Protein AF-A0A0R3UB25-F1 (afdb_monomer_lite)

Organism: Mesocestoides corti (NCBI:txid53468)

Foldseek 3Di:
DDPVVLLVVVCVVDPPVFWDKDQDPPQRKIKIKGWQWADDPPLAQWAKEKEFPVLDDDDAPDCQDFDWDQDPNTIMTIGTFRTFGTKMKIWIDDPQPQAADFIQIAIDDQQQDPVLRVQLSVVLSVVRRVRRRDDCPVVSSVCCRHPVQCPSNPFDDDRRHGYDYLVVRPVDSVSSNRSVNNGVVVRVVVVLVCQQQDQDAAPPVRDRRDRSVQWDQDPPPRHIHGPVVVVVVVD

InterPro domains:
  IPR006575 RWD domain [PF05773] (2-145)
  IPR006575 RWD domain [PS50908] (5-151)
  IPR013083 Zinc finger, RING/FYVE/PHD-type [G3DSA:3.30.40.10] (165-235)
  IPR016135 Ubiquitin-conjugating enzyme/RWD-like [G3DSA:3.10.110.10] (1-152)
  IPR016135 Ubiquitin-conjugating enzyme/RWD-like [SSF54495] (2-150)
  IPR017907 Zinc finger, RING-type, conserved site [PS00518] (221-230)

Structure (mmCIF, N/CA/C/O backbone):
data_AF-A0A0R3UB25-F1
#
_entry.id   AF-A0A0R3UB25-F1
#
loop_
_atom_site.group_PDB
_atom_site.id
_atom_site.type_symbol
_atom_site.label_atom_id
_atom_site.label_alt_id
_atom_site.label_comp_id
_atom_site.label_asym_id
_atom_site.label_entity_id
_atom_site.label_seq_id
_atom_site.pdbx_PDB_ins_code
_atom_site.Cartn_x
_atom_site.Cartn_y
_atom_site.Cartn_z
_atom_site.occupancy
_atom_site.B_iso_or_equiv
_atom_site.auth_seq_id
_atom_site.auth_comp_id
_atom_site.auth_asym_id
_atom_site.auth_atom_id
_atom_site.pdbx_PDB_model_num
ATOM 1 N N . MET A 1 1 ? -16.998 15.281 21.013 1.00 60.59 1 MET A N 1
ATOM 2 C CA . MET A 1 1 ? -17.163 15.160 19.546 1.00 60.59 1 MET A CA 1
ATOM 3 C C . MET A 1 1 ? -17.545 13.724 19.254 1.00 60.59 1 MET A C 1
ATOM 5 O O . MET A 1 1 ? -17.015 12.835 19.912 1.00 60.59 1 MET A O 1
ATOM 9 N N . SER A 1 2 ? -18.527 13.495 18.384 1.00 84.88 2 SER A N 1
ATOM 10 C CA . SER A 1 2 ? -19.121 12.165 18.201 1.00 84.88 2 SER A CA 1
ATOM 11 C C . SER A 1 2 ? -18.276 11.275 17.282 1.00 84.88 2 SER A C 1
ATOM 13 O O . SER A 1 2 ? -17.536 11.764 16.435 1.00 84.88 2 SER A O 1
ATOM 15 N N . GLN A 1 3 ? -18.403 9.953 17.425 1.00 89.81 3 GLN A N 1
ATOM 16 C CA . GLN A 1 3 ? -17.741 8.977 16.543 1.00 89.81 3 GLN A CA 1
ATOM 17 C C . GLN A 1 3 ? -18.095 9.193 15.065 1.00 89.81 3 GLN A C 1
ATOM 19 O O . GLN A 1 3 ? -17.267 8.993 14.184 1.00 89.81 3 GLN A O 1
ATOM 24 N N . LEU A 1 4 ? -19.338 9.601 14.797 1.00 90.81 4 LEU A N 1
ATOM 25 C CA . LEU A 1 4 ? -19.834 9.822 13.441 1.00 90.81 4 LEU A CA 1
ATOM 26 C C . LEU A 1 4 ? -19.195 11.050 12.792 1.00 90.81 4 LEU A C 1
ATOM 28 O O . LEU A 1 4 ? -18.882 10.989 11.612 1.00 90.81 4 LEU A O 1
ATOM 32 N N . GLU A 1 5 ? -18.932 12.114 13.557 1.00 91.75 5 GLU A N 1
ATOM 33 C CA . GLU A 1 5 ? -18.272 13.325 13.041 1.00 91.75 5 GLU A CA 1
ATOM 34 C C . GLU A 1 5 ? -16.875 13.021 12.474 1.00 91.75 5 GLU A C 1
ATOM 36 O O . GLU A 1 5 ? -16.513 13.524 11.408 1.00 91.75 5 GLU A O 1
ATOM 41 N N . GLU A 1 6 ? -16.097 12.170 13.155 1.00 94.75 6 GLU A N 1
ATOM 42 C CA . GLU A 1 6 ? -14.784 11.732 12.662 1.00 94.75 6 GLU A CA 1
ATOM 43 C C . GLU A 1 6 ? -14.922 10.941 11.361 1.00 94.75 6 GLU A C 1
ATOM 45 O O . GLU A 1 6 ? -14.257 11.232 10.371 1.00 94.75 6 GLU A O 1
ATOM 50 N N . LEU A 1 7 ? -15.818 9.953 11.345 1.00 94.94 7 LEU A N 1
ATOM 51 C CA . LEU A 1 7 ? -15.998 9.060 10.204 1.00 94.94 7 LEU A CA 1
ATOM 52 C C . LEU A 1 7 ? -16.527 9.794 8.972 1.00 94.94 7 LEU A C 1
ATOM 54 O O . LEU A 1 7 ? -16.052 9.547 7.868 1.00 94.94 7 LEU A O 1
ATOM 58 N N . GLU A 1 8 ? -17.468 10.721 9.150 1.00 93.75 8 GLU A N 1
ATOM 59 C CA . GLU A 1 8 ? -17.958 11.587 8.076 1.00 93.75 8 GLU A CA 1
ATOM 60 C C . GLU A 1 8 ? -16.824 12.455 7.518 1.00 93.75 8 GLU A C 1
ATOM 62 O O . GLU A 1 8 ? -16.658 12.535 6.300 1.00 93.75 8 GLU A O 1
ATOM 67 N N . SER A 1 9 ? -15.968 13.009 8.381 1.00 94.12 9 SER A N 1
ATOM 68 C CA . SER A 1 9 ? -14.775 13.746 7.944 1.00 94.12 9 SER A CA 1
ATOM 69 C C . SER A 1 9 ? -13.828 12.857 7.128 1.00 94.12 9 SER A C 1
ATOM 71 O O . SER A 1 9 ? -13.345 13.267 6.071 1.00 94.12 9 SER A O 1
ATOM 73 N N . LEU A 1 10 ? -13.622 11.607 7.551 1.00 94.56 10 LEU A N 1
ATOM 74 C CA . LEU A 1 10 ? -12.803 10.640 6.818 1.00 94.56 10 LEU A CA 1
ATOM 75 C C . LEU A 1 10 ? -13.394 10.265 5.451 1.00 94.56 10 LEU A C 1
ATOM 77 O O . LEU A 1 10 ? -12.630 10.091 4.504 1.00 94.56 10 LEU A O 1
ATOM 81 N N . THR A 1 11 ? -14.723 10.209 5.299 1.00 94.50 11 THR A N 1
ATOM 82 C CA . THR A 1 11 ? -15.354 9.967 3.982 1.00 94.50 11 THR A CA 1
ATOM 83 C C . THR A 1 11 ? -15.174 11.113 2.986 1.00 94.50 11 THR A C 1
ATOM 85 O O . THR A 1 11 ? -15.316 10.902 1.785 1.00 94.50 11 THR A O 1
ATOM 88 N N . VAL A 1 12 ? -14.855 12.323 3.459 1.00 94.12 12 VAL A N 1
ATOM 89 C CA . VAL A 1 12 ? -14.507 13.458 2.589 1.00 94.12 12 VAL A CA 1
ATOM 90 C C . VAL A 1 12 ? -13.048 13.373 2.135 1.00 94.12 12 VAL A C 1
ATOM 92 O O . VAL A 1 12 ? -12.724 13.785 1.022 1.00 94.12 12 VAL A O 1
ATOM 95 N N . ILE A 1 13 ? -12.169 12.839 2.987 1.00 93.38 13 ILE A N 1
ATOM 96 C CA . ILE A 1 13 ? -10.729 12.717 2.720 1.00 93.38 13 ILE A CA 1
ATOM 97 C C . ILE A 1 13 ? -10.440 11.527 1.799 1.00 93.38 13 ILE A C 1
ATOM 99 O O . ILE A 1 13 ? -9.633 11.640 0.875 1.00 93.38 13 ILE A O 1
ATOM 103 N N . TYR A 1 14 ? -11.089 10.389 2.046 1.00 93.94 14 TYR A N 1
ATOM 104 C CA . TYR A 1 14 ? -10.799 9.127 1.376 1.00 93.94 14 TYR A CA 1
ATOM 105 C C . TYR A 1 14 ? -11.872 8.739 0.367 1.00 93.94 14 TYR A C 1
ATOM 107 O O . TYR A 1 14 ? -13.063 8.985 0.552 1.00 93.94 14 TYR A O 1
ATOM 115 N N . LYS A 1 15 ? -11.445 8.074 -0.709 1.00 91.75 15 LYS A N 1
ATOM 116 C CA . LYS A 1 15 ? -12.371 7.539 -1.706 1.00 91.75 15 LYS A CA 1
ATOM 117 C C . LYS A 1 15 ? -13.182 6.381 -1.107 1.00 91.75 15 LYS A C 1
ATOM 119 O O . LYS A 1 15 ? -12.651 5.638 -0.282 1.00 91.75 15 LYS A O 1
ATOM 124 N N . PRO A 1 16 ? -14.412 6.130 -1.594 1.00 90.62 16 PRO A N 1
ATOM 125 C CA . PRO A 1 16 ? -15.219 4.985 -1.155 1.00 90.62 16 PRO A CA 1
ATOM 126 C C . PRO A 1 16 ? -14.571 3.616 -1.404 1.00 90.62 16 PRO A C 1
ATOM 128 O O . PRO A 1 16 ? -15.001 2.619 -0.833 1.00 90.62 16 PRO A O 1
ATOM 131 N N . GLU A 1 17 ? -13.588 3.555 -2.302 1.00 91.69 17 GLU A N 1
ATOM 132 C CA . GLU A 1 17 ? -12.800 2.357 -2.608 1.00 91.69 17 GLU A CA 1
ATOM 133 C C . GLU A 1 17 ? -11.752 2.067 -1.525 1.00 91.69 17 GLU A C 1
ATOM 135 O O . GLU A 1 17 ? -11.412 0.908 -1.303 1.00 91.69 17 GLU A O 1
ATOM 140 N N . ASP A 1 18 ? -11.296 3.113 -0.829 1.00 92.50 18 ASP A N 1
ATOM 141 C CA . ASP A 1 18 ? -10.210 3.052 0.146 1.00 92.50 18 ASP A CA 1
ATOM 142 C C . ASP A 1 18 ? -10.728 3.060 1.584 1.00 92.50 18 ASP A C 1
ATOM 144 O O . ASP A 1 18 ? -10.068 2.510 2.457 1.00 92.50 18 ASP A O 1
ATOM 148 N N . PHE A 1 19 ? -11.901 3.646 1.850 1.00 96.88 19 PHE A N 1
ATOM 149 C CA . PHE A 1 19 ? -12.468 3.763 3.193 1.00 96.88 19 PHE A CA 1
ATOM 150 C C . PHE A 1 19 ? -13.983 3.566 3.202 1.00 96.88 19 PHE A C 1
ATOM 152 O O . PHE A 1 19 ? -14.715 4.252 2.485 1.00 96.88 19 PHE A O 1
ATOM 159 N N . GLN A 1 20 ? -14.468 2.689 4.083 1.00 96.62 20 GLN A N 1
ATOM 160 C CA . GLN A 1 20 ? -15.897 2.554 4.375 1.00 96.62 20 GLN A CA 1
ATOM 161 C C . GLN A 1 20 ? -16.139 2.192 5.837 1.00 96.62 20 GLN A C 1
ATOM 163 O O . GLN A 1 20 ? -15.323 1.541 6.489 1.00 96.62 20 GLN A O 1
ATOM 168 N N . PHE A 1 21 ? -17.319 2.548 6.338 1.00 96.44 21 PHE A N 1
ATOM 169 C CA . PHE A 1 21 ? -17.788 2.127 7.651 1.00 96.44 21 PHE A CA 1
ATOM 170 C C . PHE A 1 21 ? -19.278 1.789 7.625 1.00 96.44 21 PHE A C 1
ATOM 172 O O . PHE A 1 21 ? -20.030 2.222 6.754 1.00 96.44 21 PHE A O 1
ATOM 179 N N . VAL A 1 22 ? -19.698 0.998 8.604 1.00 94.94 22 VAL A N 1
ATOM 180 C CA . VAL A 1 22 ? -21.078 0.586 8.832 1.00 94.94 22 VAL A CA 1
ATOM 181 C C . VAL A 1 22 ? -21.367 0.685 10.323 1.00 94.94 22 VAL A C 1
ATOM 183 O O . VAL A 1 22 ? -20.580 0.236 11.160 1.00 94.94 22 VAL A O 1
ATOM 186 N N . ARG A 1 23 ? -22.529 1.250 10.650 1.00 92.56 23 ARG A N 1
ATOM 187 C CA . ARG A 1 23 ? -23.088 1.240 11.999 1.00 92.56 23 ARG A CA 1
ATOM 188 C C . ARG A 1 23 ? -24.138 0.144 12.102 1.00 92.56 23 ARG A C 1
ATOM 190 O O . ARG A 1 23 ? -25.117 0.156 11.359 1.00 92.56 23 ARG A O 1
ATOM 197 N N . ASP A 1 24 ? -23.953 -0.776 13.036 1.00 89.31 24 ASP A N 1
ATOM 198 C CA . ASP A 1 24 ? -24.960 -1.781 13.357 1.00 89.31 24 ASP A CA 1
ATOM 199 C C . ASP A 1 24 ? -26.139 -1.108 14.073 1.00 89.31 24 ASP A C 1
ATOM 201 O O . ASP A 1 24 ? -25.990 -0.484 15.125 1.00 89.31 24 ASP A O 1
ATOM 205 N N . THR A 1 25 ? -27.332 -1.231 13.496 1.00 82.06 25 THR A N 1
ATOM 206 C CA . THR A 1 25 ? -28.568 -0.643 14.027 1.00 82.06 25 THR A CA 1
ATOM 207 C C . THR A 1 25 ? -29.022 -1.275 15.343 1.00 82.06 25 THR A C 1
ATOM 209 O O . THR A 1 25 ? -29.794 -0.663 16.075 1.00 82.06 25 THR A O 1
ATOM 212 N N . THR A 1 26 ? -28.561 -2.489 15.646 1.00 82.88 26 THR A N 1
ATOM 213 C CA . THR A 1 26 ? -28.959 -3.268 16.827 1.00 82.88 26 THR A CA 1
ATOM 214 C C . THR A 1 26 ? -28.027 -3.005 18.001 1.00 82.88 26 THR A C 1
ATOM 216 O O . THR A 1 26 ? -28.481 -2.762 19.116 1.00 82.88 26 THR A O 1
ATOM 219 N N . THR A 1 27 ? -26.716 -3.043 17.757 1.00 84.12 27 THR A N 1
ATOM 220 C CA . THR A 1 27 ? -25.695 -2.892 18.807 1.00 84.12 27 THR A CA 1
ATOM 221 C C . THR A 1 27 ? -25.182 -1.459 18.940 1.00 84.12 27 THR A C 1
ATOM 223 O O . THR A 1 27 ? -24.464 -1.154 19.887 1.00 84.12 27 THR A O 1
ATOM 226 N N . SER A 1 28 ? -25.537 -0.568 18.003 1.00 82.06 28 SER A N 1
ATOM 227 C CA . SER A 1 28 ? -24.923 0.758 17.828 1.00 82.06 28 SER A CA 1
ATOM 228 C C . SER A 1 28 ? -23.404 0.733 17.625 1.00 82.06 28 SER A C 1
ATOM 230 O O . SER A 1 28 ? -22.792 1.798 17.601 1.00 82.06 28 SER A O 1
ATOM 232 N N . LEU A 1 29 ? -22.807 -0.447 17.438 1.00 90.81 29 LEU A N 1
ATOM 233 C CA . LEU A 1 29 ? -21.381 -0.611 17.209 1.00 90.81 29 LEU A CA 1
ATOM 234 C C . LEU A 1 29 ? -21.024 -0.125 15.806 1.00 90.81 29 LEU A C 1
ATOM 236 O O . LEU A 1 29 ? -21.719 -0.444 14.836 1.00 90.81 29 LEU A O 1
ATOM 240 N N . ILE A 1 30 ? -19.926 0.617 15.691 1.00 95.44 30 ILE A N 1
ATOM 241 C CA . ILE A 1 30 ? -19.413 1.049 14.394 1.00 95.44 30 ILE A CA 1
ATOM 242 C C . ILE A 1 30 ? -18.192 0.216 14.032 1.00 95.44 30 ILE A C 1
ATOM 244 O O . ILE A 1 30 ? -17.261 0.049 14.820 1.00 95.44 30 ILE A O 1
ATOM 248 N N . THR A 1 31 ? -18.198 -0.305 12.813 1.00 96.56 31 THR A N 1
ATOM 249 C CA . THR A 1 31 ? -17.070 -1.033 12.235 1.00 96.56 31 THR A CA 1
ATOM 250 C C . THR A 1 31 ? -16.756 -0.467 10.870 1.00 96.56 31 THR A C 1
ATOM 252 O O . THR A 1 31 ? -17.636 0.059 10.195 1.00 96.56 31 THR A O 1
ATOM 255 N N . GLY A 1 32 ? -15.514 -0.587 10.441 1.00 96.88 32 GLY A N 1
ATOM 256 C CA . GLY A 1 32 ? -15.140 -0.154 9.111 1.00 96.88 32 GLY A CA 1
ATOM 257 C C . GLY A 1 32 ? -13.793 -0.689 8.702 1.00 96.88 32 GLY A C 1
ATOM 258 O O . GLY A 1 32 ? -13.162 -1.486 9.409 1.00 96.88 32 GLY A O 1
ATOM 259 N N . TRP A 1 33 ? -13.382 -0.264 7.522 1.00 97.50 33 TRP A N 1
ATOM 260 C CA . TRP A 1 33 ? -12.120 -0.652 6.945 1.00 97.50 33 TRP A CA 1
ATOM 261 C C . TRP A 1 33 ? -11.485 0.486 6.154 1.00 97.50 33 TRP A C 1
ATOM 263 O O . TRP A 1 33 ? -12.170 1.385 5.669 1.00 97.50 33 TRP A O 1
ATOM 273 N N . TYR A 1 34 ? -10.161 0.423 6.059 1.00 97.56 34 TYR A N 1
ATOM 274 C CA . TYR A 1 34 ? -9.320 1.361 5.333 1.00 97.56 34 TYR A CA 1
ATOM 275 C C . TYR A 1 34 ? -8.189 0.617 4.613 1.00 97.56 34 TYR A C 1
ATOM 277 O O . TYR A 1 34 ? -7.556 -0.250 5.219 1.00 97.56 34 TYR A O 1
ATOM 285 N N . TYR A 1 35 ? -7.901 0.944 3.354 1.00 96.81 35 TYR A N 1
ATOM 286 C CA . TYR A 1 35 ? -6.678 0.509 2.679 1.00 96.81 35 TYR A CA 1
ATOM 287 C C . TYR A 1 35 ? -5.555 1.511 2.951 1.00 96.81 35 TYR A C 1
ATOM 289 O O . TYR A 1 35 ? -5.487 2.571 2.346 1.00 96.81 35 TYR A O 1
ATOM 297 N N . ALA A 1 36 ? -4.649 1.159 3.862 1.00 95.81 36 ALA A N 1
ATOM 298 C CA . ALA A 1 36 ? -3.465 1.961 4.141 1.00 95.81 36 ALA A CA 1
ATOM 299 C C . ALA A 1 36 ? -2.400 1.711 3.076 1.00 95.81 36 ALA A C 1
ATOM 301 O O . ALA A 1 36 ? -1.922 0.580 2.932 1.00 95.81 36 ALA A O 1
ATOM 302 N N . HIS A 1 37 ? -2.008 2.762 2.359 1.00 94.38 37 HIS A N 1
ATOM 303 C CA . HIS A 1 37 ? -1.013 2.705 1.292 1.00 94.38 37 HIS A CA 1
ATOM 304 C C . HIS A 1 37 ? 0.369 3.103 1.831 1.00 94.38 37 HIS A C 1
ATOM 306 O O . HIS A 1 37 ? 0.601 4.283 2.100 1.00 94.38 37 HIS A O 1
ATOM 312 N N . PRO A 1 38 ? 1.317 2.156 1.990 1.00 94.12 38 PRO A N 1
ATOM 313 C CA . PRO A 1 38 ? 2.618 2.461 2.570 1.00 94.12 38 PRO A CA 1
ATOM 314 C C . PRO A 1 38 ? 3.364 3.502 1.742 1.00 94.12 38 PRO A C 1
ATOM 316 O O . PRO A 1 38 ? 3.636 3.295 0.555 1.00 94.12 38 PRO A O 1
ATOM 319 N N . LYS A 1 39 ? 3.741 4.603 2.387 1.00 91.88 39 LYS A N 1
ATOM 320 C CA . LYS A 1 39 ? 4.508 5.675 1.767 1.00 91.88 39 LYS A CA 1
ATOM 321 C C . LYS A 1 39 ? 5.980 5.298 1.781 1.00 91.88 39 LYS A C 1
ATOM 323 O O . LYS A 1 39 ? 6.553 4.908 2.800 1.00 91.88 39 LYS A O 1
ATOM 328 N N . LEU A 1 40 ? 6.613 5.433 0.625 1.00 89.56 40 LEU A N 1
ATOM 329 C CA . LEU A 1 40 ? 8.062 5.382 0.544 1.00 89.56 40 LEU A CA 1
ATOM 330 C C . LEU A 1 40 ? 8.627 6.700 1.101 1.00 89.56 40 LEU A C 1
ATOM 332 O O . LEU A 1 40 ? 8.131 7.770 0.738 1.00 89.56 40 LEU A O 1
ATOM 336 N N . PRO A 1 41 ? 9.644 6.668 1.984 1.00 80.19 41 PRO A N 1
ATOM 337 C CA . PRO A 1 41 ? 10.223 7.895 2.518 1.00 80.19 41 PRO A CA 1
ATOM 338 C C . PRO A 1 41 ? 10.733 8.812 1.398 1.00 80.19 41 PRO A C 1
ATOM 340 O O . PRO A 1 41 ? 11.302 8.338 0.420 1.00 80.19 41 PRO A O 1
ATOM 343 N N . GLN A 1 42 ? 10.623 10.134 1.570 1.00 69.75 42 GLN A N 1
ATOM 344 C CA . GLN A 1 42 ? 10.947 11.133 0.529 1.00 69.75 42 GLN A CA 1
ATOM 345 C C . GLN A 1 42 ? 12.364 11.012 -0.069 1.00 69.75 42 GLN A C 1
ATOM 347 O O . GLN A 1 42 ? 12.602 11.426 -1.197 1.00 69.75 42 GLN A O 1
ATOM 352 N N . ARG A 1 43 ? 13.321 10.451 0.683 1.00 68.56 43 ARG A N 1
ATOM 353 C CA . ARG A 1 43 ? 14.713 10.234 0.238 1.00 68.56 43 ARG A CA 1
ATOM 354 C C . ARG A 1 43 ? 14.960 8.856 -0.383 1.00 68.56 43 ARG A C 1
ATOM 356 O O . ARG A 1 43 ? 16.097 8.543 -0.708 1.00 68.56 43 ARG A O 1
ATOM 363 N N . THR A 1 44 ? 13.941 8.009 -0.460 1.00 73.19 44 THR A N 1
ATOM 364 C CA . THR A 1 44 ? 14.032 6.626 -0.935 1.00 73.19 44 THR A CA 1
ATOM 365 C C . THR A 1 44 ? 12.858 6.354 -1.869 1.00 73.19 44 THR A C 1
ATOM 367 O O . THR A 1 44 ? 11.827 5.874 -1.406 1.00 73.19 44 THR A O 1
ATOM 370 N N . PRO A 1 45 ? 12.971 6.656 -3.173 1.00 77.81 45 PRO A N 1
ATOM 371 C CA . PRO A 1 45 ? 11.844 6.558 -4.100 1.00 77.81 45 PRO A CA 1
ATOM 372 C C . PRO A 1 45 ? 11.464 5.112 -4.439 1.00 77.81 45 PRO A C 1
ATOM 374 O O . PRO A 1 45 ? 10.498 4.888 -5.157 1.00 77.81 45 PRO A O 1
ATOM 377 N N . THR A 1 46 ? 12.230 4.122 -3.966 1.00 85.94 46 THR A N 1
ATOM 378 C CA . THR A 1 46 ? 11.982 2.707 -4.248 1.00 85.94 46 THR A CA 1
ATOM 379 C C . THR A 1 46 ? 12.252 1.815 -3.037 1.00 85.94 46 THR A C 1
ATOM 381 O O . THR A 1 46 ? 13.181 2.038 -2.252 1.00 85.94 46 THR A O 1
ATOM 384 N N . LEU A 1 47 ? 11.454 0.756 -2.919 1.00 93.25 47 LEU A N 1
ATOM 385 C CA . LEU A 1 47 ? 11.675 -0.385 -2.036 1.00 93.25 47 LEU A CA 1
ATOM 386 C C . LEU A 1 47 ? 12.368 -1.506 -2.824 1.00 93.25 47 LEU A C 1
ATOM 388 O O . LEU A 1 47 ? 11.856 -1.977 -3.836 1.00 93.25 47 LEU A O 1
ATOM 392 N N . GLN A 1 48 ? 13.525 -1.967 -2.359 1.00 94.06 48 GLN A N 1
ATOM 393 C CA . GLN A 1 48 ? 14.226 -3.115 -2.930 1.00 94.06 48 GLN A CA 1
ATOM 394 C C . GLN A 1 48 ? 13.664 -4.412 -2.344 1.00 94.06 48 GLN A C 1
ATOM 396 O O . GLN A 1 48 ? 14.060 -4.841 -1.261 1.00 94.06 48 GLN A O 1
ATOM 401 N N . ALA A 1 49 ? 12.763 -5.068 -3.072 1.00 94.00 49 ALA A N 1
ATOM 402 C CA . ALA A 1 49 ? 12.326 -6.422 -2.753 1.00 94.00 49 ALA A CA 1
ATOM 403 C C . ALA A 1 49 ? 13.330 -7.424 -3.340 1.00 94.00 49 ALA A C 1
ATOM 405 O O . ALA A 1 49 ? 13.466 -7.536 -4.564 1.00 94.00 49 ALA A O 1
ATOM 406 N N . ARG A 1 50 ? 14.052 -8.158 -2.486 1.00 93.38 50 ARG A N 1
ATOM 407 C CA . ARG A 1 50 ? 15.073 -9.120 -2.929 1.00 93.38 50 ARG A CA 1
ATOM 408 C C . ARG A 1 50 ? 14.768 -10.546 -2.500 1.00 93.38 50 ARG A C 1
ATOM 410 O O . ARG A 1 50 ? 14.249 -10.797 -1.417 1.00 93.38 50 ARG A O 1
ATOM 417 N N . ILE A 1 51 ? 15.135 -11.489 -3.361 1.00 92.75 51 ILE A N 1
ATOM 418 C CA . ILE A 1 51 ? 15.063 -12.925 -3.089 1.00 92.75 51 ILE A CA 1
ATOM 419 C C . ILE A 1 51 ? 16.309 -13.617 -3.634 1.00 92.75 51 ILE A C 1
ATOM 421 O O . ILE A 1 51 ? 16.782 -13.319 -4.734 1.00 92.75 51 ILE A O 1
ATOM 425 N N . ARG A 1 52 ? 16.844 -14.585 -2.894 1.00 92.00 52 ARG A N 1
ATOM 426 C CA . ARG A 1 52 ? 17.931 -15.435 -3.381 1.00 92.00 52 ARG A CA 1
ATOM 427 C C . ARG A 1 52 ? 17.444 -16.255 -4.576 1.00 92.00 52 ARG A C 1
ATOM 429 O O . ARG A 1 52 ? 16.400 -16.901 -4.499 1.00 92.00 52 ARG A O 1
ATOM 436 N N . VAL A 1 53 ? 18.236 -16.323 -5.648 1.00 87.62 53 VAL A N 1
ATOM 437 C CA . VAL A 1 53 ? 17.889 -17.062 -6.880 1.00 87.62 53 VAL A CA 1
ATOM 438 C C . VAL A 1 53 ? 17.534 -18.521 -6.588 1.00 87.62 53 VAL A C 1
ATOM 440 O O . VAL A 1 53 ? 16.561 -19.032 -7.125 1.00 87.62 53 VAL A O 1
ATOM 443 N N . THR A 1 54 ? 18.262 -19.176 -5.682 1.00 84.38 54 THR A N 1
ATOM 444 C CA . THR A 1 54 ? 17.997 -20.571 -5.288 1.00 84.38 54 THR A CA 1
ATOM 445 C C . THR A 1 54 ? 16.717 -20.750 -4.470 1.00 84.38 54 THR A C 1
ATOM 447 O O . THR A 1 54 ? 16.240 -21.870 -4.290 1.00 84.38 54 THR A O 1
ATOM 450 N N . SER A 1 55 ? 16.158 -19.670 -3.927 1.00 79.75 55 SER A N 1
ATOM 451 C CA . SER A 1 55 ? 14.944 -19.712 -3.111 1.00 79.75 55 SER A CA 1
ATOM 452 C C . SER A 1 55 ? 13.670 -19.544 -3.918 1.00 79.75 55 SER A C 1
ATOM 454 O O . SER A 1 55 ? 12.645 -20.021 -3.443 1.00 79.75 55 SER A O 1
ATOM 456 N N . GLN A 1 56 ? 13.759 -18.947 -5.107 1.00 74.19 56 GLN A N 1
ATOM 457 C CA . GLN A 1 56 ? 12.626 -18.774 -6.001 1.00 74.19 56 GLN A CA 1
ATOM 458 C C . GLN A 1 56 ? 12.372 -20.048 -6.809 1.00 74.19 56 GLN A C 1
ATOM 460 O O . GLN A 1 56 ? 13.289 -20.590 -7.425 1.00 74.19 56 GLN A O 1
ATOM 465 N N . ILE A 1 57 ? 11.131 -20.521 -6.808 1.00 66.88 57 ILE A N 1
ATOM 466 C CA . ILE A 1 57 ? 10.722 -21.769 -7.462 1.00 66.88 57 ILE A CA 1
ATOM 467 C C . ILE A 1 57 ? 9.870 -21.466 -8.703 1.00 66.88 57 ILE A C 1
ATOM 469 O O . ILE A 1 57 ? 9.901 -22.226 -9.669 1.00 66.88 57 ILE A O 1
ATOM 473 N N . THR A 1 58 ? 9.175 -20.325 -8.730 1.00 69.19 58 THR A N 1
ATOM 474 C CA . THR A 1 58 ? 8.327 -19.904 -9.855 1.00 69.19 58 THR A CA 1
ATOM 475 C C . THR A 1 58 ? 8.835 -18.647 -10.556 1.00 69.19 58 THR A C 1
ATOM 477 O O . THR A 1 58 ? 9.290 -17.695 -9.919 1.00 69.19 58 THR A O 1
ATOM 480 N N . LYS A 1 59 ? 8.699 -18.599 -11.886 1.00 70.38 59 LYS A N 1
ATOM 481 C CA . LYS A 1 59 ? 8.879 -17.361 -12.657 1.00 70.38 59 LYS A CA 1
ATOM 482 C C . LYS A 1 59 ? 7.690 -16.434 -12.384 1.00 70.38 59 LYS A C 1
ATOM 484 O O . LYS A 1 59 ? 6.549 -16.864 -12.511 1.00 70.38 59 LYS A O 1
ATOM 489 N N . LEU A 1 60 ? 7.965 -15.190 -12.000 1.00 69.75 60 LEU A N 1
ATOM 490 C CA . LEU A 1 60 ? 6.919 -14.198 -11.754 1.00 69.75 60 LEU A CA 1
ATOM 491 C C . LEU A 1 60 ? 6.408 -13.631 -13.076 1.00 69.75 60 LEU A C 1
ATOM 493 O O . LEU A 1 60 ? 7.188 -13.381 -13.996 1.00 69.75 60 LEU A O 1
ATOM 497 N N . PHE A 1 61 ? 5.100 -13.422 -13.125 1.00 60.19 61 PHE A N 1
ATOM 498 C CA . PHE A 1 61 ? 4.423 -12.559 -14.082 1.00 60.19 61 PHE A CA 1
ATOM 499 C C . PHE A 1 61 ? 3.760 -11.444 -13.267 1.00 60.19 61 PHE A C 1
ATOM 501 O O . PHE A 1 61 ? 3.210 -11.755 -12.209 1.00 60.19 61 PHE A O 1
ATOM 508 N N . PRO A 1 62 ? 3.774 -10.178 -13.711 1.00 56.41 62 PRO A N 1
ATOM 509 C CA . PRO A 1 62 ? 4.241 -9.650 -15.000 1.00 56.41 62 PRO A CA 1
ATOM 510 C C . PRO A 1 62 ? 5.773 -9.496 -15.106 1.00 56.41 62 PRO A C 1
ATOM 512 O O . PRO A 1 62 ? 6.497 -9.692 -14.136 1.00 56.41 62 PRO A O 1
ATOM 515 N N . TYR A 1 63 ? 6.262 -9.189 -16.315 1.00 59.00 63 TYR A N 1
ATOM 516 C CA . TYR A 1 63 ? 7.680 -9.104 -16.708 1.00 59.00 63 TYR A CA 1
ATOM 517 C C . TYR A 1 63 ? 8.469 -7.944 -16.062 1.00 59.00 63 TYR A C 1
ATOM 519 O O . TYR A 1 63 ? 9.280 -7.308 -16.730 1.00 59.00 63 TYR A O 1
ATOM 527 N N . THR A 1 64 ? 8.274 -7.639 -14.779 1.00 67.56 64 THR A N 1
ATOM 528 C CA . THR A 1 64 ? 9.194 -6.734 -14.082 1.00 67.56 64 THR A CA 1
ATOM 529 C C . THR A 1 64 ? 10.546 -7.437 -14.010 1.00 67.56 64 THR A C 1
ATOM 531 O O . THR A 1 64 ? 10.695 -8.457 -13.333 1.00 67.56 64 THR A O 1
ATOM 534 N N . HIS A 1 65 ? 11.518 -6.957 -14.782 1.00 77.25 65 HIS A N 1
ATOM 535 C CA . HIS A 1 65 ? 12.814 -7.612 -14.899 1.00 77.25 65 HIS A CA 1
ATOM 536 C C . HIS A 1 65 ? 13.645 -7.352 -13.636 1.00 77.25 65 HIS A C 1
ATOM 538 O O . HIS A 1 65 ? 13.985 -6.201 -13.362 1.00 77.25 65 HIS A O 1
ATOM 544 N N . PRO A 1 66 ? 13.999 -8.390 -12.855 1.00 87.50 66 PRO A N 1
ATOM 545 C CA . PRO A 1 66 ? 14.857 -8.189 -11.702 1.00 87.50 66 PRO A CA 1
ATOM 546 C C . PRO A 1 66 ? 16.284 -7.882 -12.142 1.00 87.50 66 PRO A C 1
ATOM 548 O O . PRO A 1 66 ? 16.801 -8.484 -13.087 1.00 87.50 66 PRO A O 1
ATOM 551 N N . GLN A 1 67 ? 16.970 -7.046 -11.371 1.00 89.25 67 GLN A N 1
ATOM 552 C CA . GLN A 1 67 ? 18.424 -6.973 -11.430 1.00 89.25 67 GLN A CA 1
ATOM 553 C C . GLN A 1 67 ? 19.024 -8.164 -10.682 1.00 89.25 67 GLN A C 1
ATOM 555 O O . GLN A 1 67 ? 18.581 -8.520 -9.588 1.00 89.25 67 GLN A O 1
ATOM 560 N N . LEU A 1 68 ? 20.049 -8.782 -11.262 1.00 90.62 68 LEU A N 1
ATOM 561 C CA . LEU A 1 68 ? 20.821 -9.814 -10.582 1.00 90.62 68 LEU A CA 1
ATOM 562 C C . LEU A 1 68 ? 21.971 -9.156 -9.822 1.00 90.62 68 LEU A C 1
ATOM 564 O O . LEU A 1 68 ? 22.840 -8.537 -10.431 1.00 90.62 68 LEU A O 1
ATOM 568 N N . LYS A 1 69 ? 21.988 -9.304 -8.496 1.00 92.06 69 LYS A N 1
ATOM 569 C CA . LYS A 1 69 ? 23.067 -8.799 -7.636 1.00 92.06 69 LYS A CA 1
ATOM 570 C C . LYS A 1 69 ? 23.706 -9.938 -6.858 1.00 92.06 69 LYS A C 1
ATOM 572 O O . LYS A 1 69 ? 23.019 -10.858 -6.414 1.00 92.06 69 LYS A O 1
ATOM 577 N N . ARG A 1 70 ? 25.026 -9.879 -6.685 1.00 90.94 70 ARG A N 1
ATOM 578 C CA . ARG A 1 70 ? 25.756 -10.808 -5.821 1.00 90.94 70 ARG A CA 1
ATOM 579 C C . ARG A 1 70 ? 25.967 -10.152 -4.462 1.00 90.94 70 ARG A C 1
ATOM 581 O O . ARG A 1 70 ? 26.613 -9.114 -4.398 1.00 90.94 70 ARG A O 1
ATOM 588 N N . LEU A 1 71 ? 25.414 -10.753 -3.417 1.00 88.38 71 LEU A N 1
ATOM 589 C CA . LEU A 1 71 ? 25.478 -10.273 -2.037 1.00 88.38 71 LEU A CA 1
ATOM 590 C C . LEU A 1 71 ? 25.940 -11.439 -1.164 1.00 88.38 71 LEU A C 1
ATOM 592 O O . LEU A 1 71 ? 25.384 -12.535 -1.266 1.00 88.38 71 LEU A O 1
ATOM 596 N N . ASP A 1 72 ? 27.005 -11.231 -0.391 1.00 85.19 72 ASP A N 1
ATOM 597 C CA . ASP A 1 72 ? 27.582 -12.227 0.524 1.00 85.19 72 ASP A CA 1
ATOM 598 C C . ASP A 1 72 ? 27.807 -13.608 -0.120 1.00 85.19 72 ASP A C 1
ATOM 600 O O . ASP A 1 72 ? 27.479 -14.663 0.421 1.00 85.19 72 ASP A O 1
ATOM 604 N N . GLY A 1 73 ? 28.322 -13.604 -1.354 1.00 87.38 73 GLY A N 1
ATOM 605 C CA . GLY A 1 73 ? 28.607 -14.818 -2.126 1.00 87.38 73 GLY A CA 1
ATOM 606 C C . GLY A 1 73 ? 27.383 -15.509 -2.746 1.00 87.38 73 GLY A C 1
ATOM 607 O O . GLY A 1 73 ? 27.553 -16.408 -3.574 1.00 87.38 73 GLY A O 1
ATOM 608 N N . ALA A 1 74 ? 26.163 -15.069 -2.437 1.00 91.31 74 ALA A N 1
ATOM 609 C CA . ALA A 1 74 ? 24.924 -15.579 -3.015 1.00 91.31 74 ALA A CA 1
ATOM 610 C C . ALA A 1 74 ? 24.377 -14.652 -4.113 1.00 91.31 74 ALA A C 1
ATOM 612 O O . ALA A 1 74 ? 24.594 -13.443 -4.118 1.00 91.31 74 ALA A O 1
ATOM 613 N N . LEU A 1 75 ? 23.668 -15.237 -5.080 1.00 93.44 75 LEU A N 1
ATOM 614 C CA . LEU A 1 75 ? 23.023 -14.495 -6.162 1.00 93.44 75 LEU A CA 1
ATOM 615 C C . LEU A 1 75 ? 21.569 -14.186 -5.790 1.00 93.44 75 LEU A C 1
ATOM 617 O O . LEU A 1 75 ? 20.807 -15.095 -5.445 1.00 93.44 75 LEU A O 1
ATOM 621 N N . TYR A 1 76 ? 21.187 -12.919 -5.901 1.00 93.38 76 TYR A N 1
ATOM 622 C CA . TYR A 1 76 ? 19.858 -12.398 -5.603 1.00 93.38 76 TYR A CA 1
ATOM 623 C C . TYR A 1 76 ? 19.213 -11.811 -6.854 1.00 93.38 76 TYR A C 1
ATOM 625 O O . TYR A 1 76 ? 19.884 -11.218 -7.697 1.00 93.38 76 TYR A O 1
ATOM 633 N N . LYS A 1 77 ? 17.892 -11.959 -6.942 1.00 92.44 77 LYS A N 1
ATOM 634 C CA . LYS A 1 77 ? 17.027 -11.152 -7.800 1.00 92.44 77 LYS A CA 1
ATOM 635 C C . LYS A 1 77 ? 16.522 -9.981 -6.977 1.00 92.44 77 LYS A C 1
ATOM 637 O O . LYS A 1 77 ? 15.975 -10.203 -5.898 1.00 92.44 77 LYS A O 1
ATOM 642 N N . VAL A 1 78 ? 16.707 -8.776 -7.492 1.00 92.75 78 VAL A N 1
ATOM 643 C CA . VAL A 1 78 ? 16.307 -7.525 -6.850 1.00 92.75 78 VAL A CA 1
ATOM 644 C C . VAL A 1 78 ? 15.291 -6.827 -7.740 1.00 92.75 78 VAL A C 1
ATOM 646 O O . VAL A 1 78 ? 15.577 -6.541 -8.904 1.00 92.75 78 VAL A O 1
ATOM 649 N N . TYR A 1 79 ? 14.115 -6.574 -7.183 1.00 92.44 79 TYR A N 1
ATOM 650 C CA . TYR A 1 79 ? 13.046 -5.800 -7.797 1.00 92.44 79 TYR A CA 1
ATOM 651 C C . TYR A 1 79 ? 12.983 -4.452 -7.086 1.00 92.44 79 TYR A C 1
ATOM 653 O O . TYR A 1 79 ? 13.003 -4.402 -5.857 1.00 92.44 79 TYR A O 1
ATOM 661 N N . TYR A 1 80 ? 12.919 -3.373 -7.855 1.00 91.81 80 TYR A N 1
ATOM 662 C CA . TYR A 1 80 ? 12.707 -2.031 -7.323 1.00 91.81 80 TYR A CA 1
ATOM 663 C C . TYR A 1 80 ? 11.225 -1.746 -7.425 1.00 91.81 80 TYR A C 1
ATOM 665 O O . TYR A 1 80 ? 10.685 -1.835 -8.521 1.00 91.81 80 TYR A O 1
ATOM 673 N N . ILE A 1 81 ? 10.598 -1.470 -6.292 1.00 92.81 81 ILE A N 1
ATOM 674 C CA . ILE A 1 81 ? 9.157 -1.312 -6.125 1.00 92.81 81 ILE A CA 1
ATOM 675 C C . ILE A 1 81 ? 8.874 0.161 -5.846 1.00 92.81 81 ILE A C 1
ATOM 677 O O . ILE A 1 81 ? 9.459 0.723 -4.922 1.00 92.81 81 ILE A O 1
ATOM 681 N N . GLU A 1 82 ? 7.997 0.770 -6.634 1.00 92.12 82 GLU A N 1
ATOM 682 C CA . GLU A 1 82 ? 7.571 2.170 -6.494 1.00 92.12 82 GLU A CA 1
ATOM 683 C C . GLU A 1 82 ? 6.246 2.255 -5.732 1.00 92.12 82 GLU A C 1
ATOM 685 O O . GLU A 1 82 ? 6.019 3.195 -4.975 1.00 92.12 82 GLU A O 1
ATOM 690 N N . HIS A 1 83 ? 5.404 1.228 -5.868 1.00 93.25 83 HIS A N 1
ATOM 691 C CA . HIS A 1 83 ? 4.109 1.148 -5.206 1.00 93.25 83 HIS A CA 1
ATOM 692 C C . HIS A 1 83 ? 4.007 -0.141 -4.377 1.00 93.25 83 HIS A C 1
ATOM 694 O O . HIS A 1 83 ? 3.675 -1.203 -4.912 1.00 93.25 83 HIS A O 1
ATOM 700 N N . PRO A 1 84 ? 4.308 -0.092 -3.067 1.00 93.88 84 PRO A N 1
ATOM 701 C CA . PRO A 1 84 ? 4.091 -1.223 -2.171 1.00 93.88 84 PRO A CA 1
ATOM 702 C C . PRO A 1 84 ? 2.593 -1.576 -2.061 1.00 93.88 84 PRO A C 1
ATOM 704 O O . PRO A 1 84 ? 1.761 -0.666 -2.059 1.00 93.88 84 PRO A O 1
ATOM 707 N N . PRO A 1 85 ? 2.222 -2.865 -1.921 1.00 94.88 85 PRO A N 1
ATOM 708 C CA . PRO A 1 85 ? 0.821 -3.238 -1.747 1.00 94.88 85 PRO A CA 1
ATOM 709 C C . PRO A 1 85 ? 0.230 -2.694 -0.436 1.00 94.88 85 PRO A C 1
ATOM 711 O O . PRO A 1 85 ? 0.920 -2.729 0.593 1.00 94.88 85 PRO A O 1
ATOM 714 N N . PRO A 1 86 ? -1.047 -2.269 -0.437 1.00 95.75 86 PRO A N 1
ATOM 715 C CA . PRO A 1 86 ? -1.710 -1.721 0.733 1.00 95.75 86 PRO A CA 1
ATOM 716 C C . PRO A 1 86 ? -1.978 -2.777 1.804 1.00 95.75 86 PRO A C 1
ATOM 718 O O . PRO A 1 86 ? -1.968 -3.989 1.555 1.00 95.75 86 PRO A O 1
ATOM 721 N N . LEU A 1 87 ? -2.234 -2.291 3.014 1.00 95.94 87 LEU A N 1
ATOM 722 C CA . LEU A 1 87 ? -2.684 -3.083 4.149 1.00 95.94 87 LEU A CA 1
ATOM 723 C C . LEU A 1 87 ? -4.155 -2.779 4.385 1.00 95.94 87 LEU A C 1
ATOM 725 O O . LEU A 1 87 ? -4.555 -1.620 4.400 1.00 95.94 87 LEU A O 1
ATOM 729 N N . LEU A 1 88 ? -4.951 -3.816 4.618 1.00 97.06 88 LEU A N 1
ATOM 730 C CA . LEU A 1 88 ? -6.334 -3.639 5.025 1.00 97.06 88 LEU A CA 1
ATOM 731 C C . LEU A 1 88 ? -6.376 -3.433 6.539 1.00 97.06 88 LEU A C 1
ATOM 733 O O . LEU A 1 88 ? -6.133 -4.362 7.311 1.00 97.06 88 LEU A O 1
ATOM 737 N N . VAL A 1 89 ? -6.698 -2.218 6.959 1.00 97.62 89 VAL A N 1
ATOM 738 C CA . VAL A 1 89 ? -6.992 -1.872 8.346 1.00 97.62 89 VAL A CA 1
ATOM 739 C C . VAL A 1 89 ? -8.467 -2.133 8.589 1.00 97.62 89 VAL A C 1
ATOM 741 O O . VAL A 1 89 ? -9.313 -1.554 7.921 1.00 97.62 89 VAL A O 1
ATOM 744 N N . LYS A 1 90 ? -8.795 -2.991 9.549 1.00 97.69 90 LYS A N 1
ATOM 745 C CA . LYS A 1 90 ? -10.159 -3.162 10.059 1.00 97.69 90 LYS A CA 1
ATOM 746 C C . LYS A 1 90 ? -10.236 -2.508 11.421 1.00 97.69 90 LYS A C 1
ATOM 748 O O . LYS A 1 90 ? -9.419 -2.814 12.290 1.00 97.69 90 LYS A O 1
ATOM 753 N N . PHE A 1 91 ? -11.224 -1.648 11.616 1.00 96.94 91 PHE A N 1
ATOM 754 C CA . PHE A 1 91 ? -11.428 -0.972 12.887 1.00 96.94 91 PHE A CA 1
ATOM 755 C C . PHE A 1 91 ? -12.809 -1.264 13.463 1.00 96.94 91 PHE A C 1
ATOM 757 O O . PHE A 1 91 ? -13.783 -1.532 12.755 1.00 96.94 91 PHE A O 1
ATOM 764 N N . THR A 1 92 ? -12.887 -1.232 14.786 1.00 96.25 92 THR A N 1
ATOM 765 C CA . THR A 1 92 ? -14.136 -1.279 15.542 1.00 96.25 92 THR A CA 1
ATOM 766 C C . THR A 1 92 ? -14.096 -0.166 16.571 1.00 96.25 92 THR A C 1
ATOM 768 O O . THR A 1 92 ? -13.150 -0.096 17.355 1.00 96.25 92 THR A O 1
ATOM 771 N N . LEU A 1 93 ? -15.103 0.704 16.551 1.00 95.44 93 LEU A N 1
ATOM 772 C CA . LEU A 1 93 ? -15.236 1.795 17.506 1.00 95.44 93 LEU A CA 1
ATOM 773 C C . LEU A 1 93 ? -16.162 1.333 18.627 1.00 95.44 93 LEU A C 1
ATOM 775 O O . LEU A 1 93 ? -17.360 1.145 18.384 1.00 95.44 93 LEU A O 1
ATOM 779 N N . PRO A 1 94 ? -15.630 1.086 19.832 1.00 92.94 94 PRO A N 1
ATOM 780 C CA . PRO A 1 94 ? -16.460 0.730 20.969 1.00 92.94 94 PRO A CA 1
ATOM 781 C C . PRO A 1 94 ? -17.249 1.958 21.439 1.00 92.94 94 PRO A C 1
ATOM 783 O O . PRO A 1 94 ? -16.927 3.084 21.072 1.00 92.94 94 PRO A O 1
ATOM 786 N N . GLN A 1 95 ? -18.298 1.771 22.240 1.00 91.06 95 GLN A N 1
ATOM 787 C CA . GLN A 1 95 ? -19.203 2.868 22.611 1.00 91.06 95 GLN A CA 1
ATOM 788 C C . GLN A 1 95 ? -18.499 4.005 23.377 1.00 91.06 95 GLN A C 1
ATOM 790 O O . GLN A 1 95 ? -18.940 5.148 23.281 1.00 91.06 95 GLN A O 1
ATOM 795 N N . GLY A 1 96 ? -17.414 3.710 24.104 1.00 90.69 96 GLY A N 1
ATOM 796 C CA . GLY A 1 96 ? -16.630 4.703 24.836 1.00 90.69 96 GLY A CA 1
ATOM 797 C C . GLY A 1 96 ? -15.663 5.524 23.979 1.00 90.69 96 GLY A C 1
ATOM 798 O O . GLY A 1 96 ? -15.091 6.490 24.475 1.00 90.69 96 GLY A O 1
ATOM 799 N N . TYR A 1 97 ? -15.457 5.182 22.704 1.00 92.38 97 TYR A N 1
ATOM 800 C CA . TYR A 1 97 ? -14.555 5.935 21.831 1.00 92.38 97 TYR A CA 1
ATOM 801 C C . TYR A 1 97 ? -15.169 7.288 21.414 1.00 92.38 97 TYR A C 1
ATOM 803 O O . TYR A 1 97 ? -16.362 7.339 21.105 1.00 92.38 97 TYR A O 1
ATOM 811 N N . PRO A 1 98 ? -14.393 8.383 21.337 1.00 92.31 98 PRO A N 1
ATOM 812 C CA . PRO A 1 98 ? -12.978 8.499 21.710 1.00 92.31 98 PRO A CA 1
ATOM 813 C C . PRO A 1 98 ? -12.727 8.809 23.192 1.00 92.31 98 PRO A C 1
ATOM 815 O O . PRO A 1 98 ? -11.581 8.807 23.624 1.00 92.31 98 PRO A O 1
ATOM 818 N N . GLU A 1 99 ? -13.762 9.112 23.974 1.00 92.56 99 GLU A N 1
ATOM 819 C CA . GLU A 1 99 ? -13.628 9.743 25.295 1.00 92.56 99 GLU A CA 1
ATOM 820 C C . GLU A 1 99 ? -12.951 8.859 26.353 1.00 92.56 99 GLU A C 1
ATOM 822 O O . GLU A 1 99 ? -12.120 9.343 27.120 1.00 92.56 99 GLU A O 1
ATOM 827 N N . THR A 1 100 ? -13.305 7.576 26.414 1.00 92.69 100 THR A N 1
ATOM 828 C CA . THR A 1 100 ? -12.851 6.648 27.463 1.00 92.69 100 THR A CA 1
ATOM 829 C C . THR A 1 100 ? -12.153 5.406 26.925 1.00 92.69 100 THR A C 1
ATOM 831 O O . THR A 1 100 ? -11.443 4.735 27.675 1.00 92.69 100 THR A O 1
ATOM 834 N N . GLU A 1 101 ? -12.321 5.101 25.639 1.00 93.00 101 GLU A N 1
ATOM 835 C CA . GLU A 1 101 ? -11.780 3.903 24.999 1.00 93.00 101 GLU A CA 1
ATOM 836 C C . GLU A 1 101 ? -11.080 4.246 23.683 1.00 93.00 101 GLU A C 1
ATOM 838 O O . GLU A 1 101 ? -11.438 5.202 23.001 1.00 93.00 101 GLU A O 1
ATOM 843 N N . ALA A 1 102 ? -10.089 3.433 23.320 1.00 94.19 102 ALA A N 1
ATOM 844 C CA . ALA A 1 102 ? -9.376 3.511 22.050 1.00 94.19 102 ALA A CA 1
ATOM 845 C C . ALA A 1 102 ? -10.103 2.699 20.955 1.00 94.19 102 ALA A C 1
ATOM 847 O O . ALA A 1 102 ? -10.855 1.768 21.271 1.00 94.19 102 ALA A O 1
ATOM 848 N N . PRO A 1 103 ? -9.871 2.992 19.663 1.00 95.88 103 PRO A N 1
ATOM 849 C CA . PRO A 1 103 ? -10.394 2.169 18.585 1.00 95.88 103 PRO A CA 1
ATOM 850 C C . PRO A 1 103 ? -9.665 0.820 18.567 1.00 95.88 103 PRO A C 1
ATOM 852 O O . PRO A 1 103 ? -8.460 0.738 18.803 1.00 95.88 103 PRO A O 1
ATOM 855 N N . LEU A 1 104 ? -10.387 -0.256 18.255 1.00 95.06 104 LEU A N 1
ATOM 856 C CA . LEU A 1 104 ? -9.796 -1.586 18.118 1.00 95.06 104 LEU A CA 1
ATOM 857 C C . LEU A 1 104 ? -9.340 -1.789 16.675 1.00 95.06 104 LEU A C 1
ATOM 859 O O . LEU A 1 104 ? -10.179 -1.952 15.786 1.00 95.06 104 LEU A O 1
ATOM 863 N N . LEU A 1 105 ? -8.026 -1.808 16.447 1.00 96.69 105 LEU A N 1
ATOM 864 C CA . LEU A 1 105 ? -7.430 -1.904 15.115 1.00 96.69 105 LEU A CA 1
ATOM 865 C C . LEU A 1 105 ? -6.876 -3.307 14.851 1.00 96.69 105 LEU A C 1
ATOM 867 O O . LEU A 1 105 ? -6.186 -3.901 15.685 1.00 96.69 105 LEU A O 1
ATOM 871 N N . ARG A 1 106 ? -7.154 -3.834 13.658 1.00 96.19 106 ARG A N 1
ATOM 872 C CA . ARG A 1 106 ? -6.609 -5.094 13.134 1.00 96.19 106 ARG A CA 1
ATOM 873 C C . ARG A 1 106 ? -6.082 -4.868 11.728 1.00 96.19 106 ARG A C 1
ATOM 875 O O . ARG A 1 106 ? -6.640 -4.062 10.990 1.00 96.19 106 ARG A O 1
ATOM 882 N N . LEU A 1 107 ? -5.045 -5.605 11.349 1.00 96.88 107 LEU A N 1
ATOM 883 C CA . LEU A 1 107 ? -4.432 -5.500 10.029 1.00 96.88 107 LEU A CA 1
ATOM 884 C C . LEU A 1 107 ? -4.505 -6.835 9.291 1.00 96.88 107 LEU A C 1
ATOM 886 O O . LEU A 1 107 ? -4.296 -7.895 9.878 1.00 96.88 107 LEU A O 1
ATOM 890 N N . GLU A 1 108 ? -4.747 -6.766 7.988 1.00 95.00 108 GLU A N 1
ATOM 891 C CA . GLU A 1 108 ? -4.618 -7.877 7.049 1.00 95.00 108 GLU A CA 1
ATOM 892 C C . GLU A 1 108 ? -3.693 -7.457 5.902 1.00 95.00 108 GLU A C 1
ATOM 894 O O . GLU A 1 108 ? -3.812 -6.365 5.345 1.00 95.00 108 GLU A O 1
ATOM 899 N N . CYS A 1 109 ? -2.735 -8.317 5.553 1.00 92.19 109 CYS A N 1
ATOM 900 C CA . CYS A 1 109 ? -1.738 -8.026 4.529 1.00 92.19 109 CYS A CA 1
ATOM 901 C C . CYS A 1 109 ? -1.353 -9.296 3.762 1.00 92.19 109 CYS A C 1
ATOM 903 O O . CYS A 1 109 ? -1.222 -10.373 4.341 1.00 92.19 109 CYS A O 1
ATOM 905 N N . SER A 1 110 ? -1.148 -9.170 2.450 1.00 86.50 110 SER A N 1
ATOM 906 C CA . SER A 1 110 ? -0.815 -10.291 1.560 1.00 86.50 110 SER A CA 1
ATOM 907 C C . SER A 1 110 ? 0.691 -10.522 1.381 1.00 86.50 110 SER A C 1
ATOM 909 O O . SER A 1 110 ? 1.092 -11.531 0.794 1.00 86.50 110 SER A O 1
ATOM 911 N N . TRP A 1 111 ? 1.531 -9.598 1.859 1.00 89.75 111 TRP A N 1
ATOM 912 C CA . TRP A 1 111 ? 2.983 -9.637 1.664 1.00 89.75 111 TRP A CA 1
ATOM 913 C C . TRP A 1 111 ? 3.798 -9.507 2.957 1.00 89.75 111 TRP A C 1
ATOM 915 O O . TRP A 1 111 ? 4.986 -9.823 2.958 1.00 89.75 111 TRP A O 1
ATOM 925 N N . ILE A 1 112 ? 3.175 -9.115 4.072 1.00 91.81 112 ILE A N 1
ATOM 926 C CA . ILE A 1 112 ? 3.792 -9.108 5.403 1.00 91.81 112 ILE A CA 1
ATOM 927 C C . ILE A 1 112 ? 3.314 -10.352 6.163 1.00 91.81 112 ILE A C 1
ATOM 929 O O . ILE A 1 112 ? 2.108 -10.534 6.329 1.00 91.81 112 ILE A O 1
ATOM 933 N N . PRO A 1 113 ? 4.220 -11.229 6.628 1.00 90.75 113 PRO A N 1
ATOM 934 C CA . PRO A 1 113 ? 3.832 -12.412 7.389 1.00 90.75 113 PRO A CA 1
ATOM 935 C C . PRO A 1 113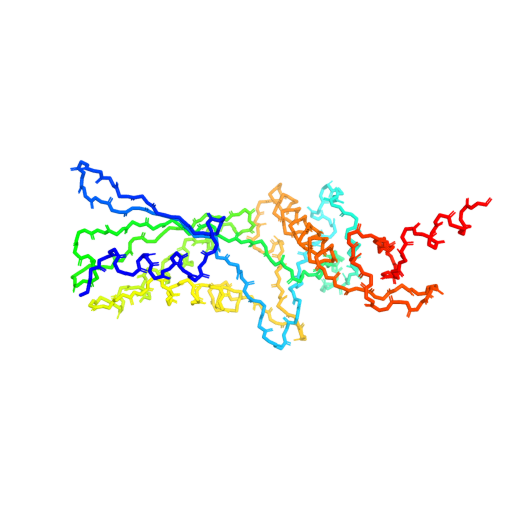 ? 3.166 -12.069 8.728 1.00 90.75 113 PRO A C 1
ATOM 937 O O . PRO A 1 113 ? 3.563 -11.079 9.348 1.00 90.75 113 PRO A O 1
ATOM 940 N N . PRO A 1 114 ? 2.262 -12.931 9.236 1.00 90.62 114 PRO A N 1
ATOM 941 C CA . PRO A 1 114 ? 1.532 -12.686 10.483 1.00 90.62 114 PRO A CA 1
ATOM 942 C C . PRO A 1 114 ? 2.426 -12.323 11.673 1.00 90.62 114 PRO A C 1
ATOM 944 O O . PRO A 1 114 ? 2.127 -11.374 12.379 1.00 90.62 114 PRO A O 1
ATOM 947 N N . LEU A 1 115 ? 3.583 -12.985 11.820 1.00 88.25 115 LEU A N 1
ATOM 948 C CA . LEU A 1 115 ? 4.532 -12.713 12.908 1.00 88.25 115 LEU A CA 1
ATOM 949 C C . LEU A 1 115 ? 4.960 -11.237 12.984 1.00 88.25 115 LEU A C 1
ATOM 951 O O . LEU A 1 115 ? 5.064 -10.687 14.073 1.00 88.25 115 LEU A O 1
ATOM 955 N N . TYR A 1 116 ? 5.222 -10.606 11.836 1.00 92.06 116 TYR A N 1
ATOM 956 C CA . TYR A 1 116 ? 5.579 -9.187 11.791 1.00 92.06 116 TYR A CA 1
ATOM 957 C C . TYR A 1 116 ? 4.337 -8.304 11.872 1.00 92.06 116 TYR A C 1
ATOM 959 O O . TYR A 1 116 ? 4.382 -7.238 12.472 1.00 92.06 116 TYR A O 1
ATOM 967 N N . LEU A 1 117 ? 3.224 -8.746 11.281 1.00 93.62 117 LEU A N 1
ATOM 968 C CA . LEU A 1 117 ? 1.977 -7.992 11.284 1.00 93.62 117 LEU A CA 1
ATOM 969 C C . LEU A 1 117 ? 1.421 -7.815 12.704 1.00 93.62 117 LEU A C 1
ATOM 971 O O . LEU A 1 117 ? 0.970 -6.724 13.032 1.00 93.62 117 LEU A O 1
ATOM 975 N N . ASP A 1 118 ? 1.527 -8.833 13.560 1.00 93.56 118 ASP A N 1
ATOM 976 C CA . ASP A 1 118 ? 1.106 -8.771 14.965 1.00 93.56 118 ASP A CA 1
ATOM 977 C C . ASP A 1 118 ? 1.894 -7.713 15.754 1.00 93.56 118 ASP A C 1
ATOM 979 O O . ASP A 1 118 ? 1.327 -6.980 16.567 1.00 93.56 118 ASP A O 1
ATOM 983 N N . GLU A 1 119 ? 3.196 -7.573 15.481 1.00 93.62 119 GLU A N 1
ATOM 984 C CA . GLU A 1 119 ? 4.023 -6.527 16.089 1.00 93.62 119 GLU A CA 1
ATOM 985 C C . GLU A 1 119 ? 3.592 -5.128 15.623 1.00 93.62 119 GLU A C 1
ATOM 987 O O . GLU A 1 119 ? 3.460 -4.215 16.443 1.00 93.62 119 GLU A O 1
ATOM 992 N N . VAL A 1 120 ? 3.303 -4.968 14.327 1.00 95.69 120 VAL A N 1
ATOM 993 C CA . VAL A 1 120 ? 2.777 -3.715 13.762 1.00 95.69 120 VAL A CA 1
ATOM 994 C C . VAL A 1 120 ? 1.425 -3.363 14.393 1.00 95.69 120 VAL A C 1
ATOM 996 O O . VAL A 1 120 ? 1.241 -2.236 14.847 1.00 95.69 120 VAL A O 1
ATOM 999 N N . VAL A 1 121 ? 0.501 -4.327 14.485 1.00 95.62 121 VAL A N 1
ATOM 1000 C CA . VAL A 1 121 ? -0.818 -4.168 15.126 1.00 95.62 121 VAL A CA 1
ATOM 1001 C C . VAL A 1 121 ? -0.666 -3.765 16.592 1.00 95.62 121 VAL A C 1
ATOM 1003 O O . VAL A 1 121 ? -1.379 -2.880 17.062 1.00 95.62 121 VAL A O 1
ATOM 1006 N N . SER A 1 122 ? 0.258 -4.392 17.321 1.00 94.44 122 SER A N 1
ATOM 1007 C CA . SER A 1 122 ? 0.515 -4.087 18.730 1.00 94.44 122 SER A CA 1
ATOM 1008 C C . SER A 1 122 ? 0.986 -2.642 18.917 1.00 94.44 122 SER A C 1
ATOM 1010 O O . SER A 1 122 ? 0.414 -1.900 19.716 1.00 94.44 122 SER A O 1
ATOM 1012 N N . ARG A 1 123 ? 1.966 -2.197 18.119 1.00 95.00 123 ARG A N 1
ATOM 1013 C CA . ARG A 1 123 ? 2.466 -0.812 18.160 1.00 95.00 123 ARG A CA 1
ATOM 1014 C C . ARG A 1 123 ? 1.403 0.203 17.738 1.00 95.00 123 ARG A C 1
ATOM 1016 O O . ARG A 1 123 ? 1.296 1.253 18.364 1.00 95.00 123 ARG A O 1
ATOM 1023 N N . LEU A 1 124 ? 0.599 -0.117 16.725 1.00 95.38 124 LEU A N 1
ATOM 1024 C CA . LEU A 1 124 ? -0.489 0.741 16.255 1.00 95.38 124 LEU A CA 1
ATOM 1025 C C . LEU A 1 124 ? -1.586 0.907 17.319 1.00 95.38 124 LEU A C 1
ATOM 1027 O O . LEU A 1 124 ? -2.008 2.024 17.600 1.00 95.38 124 LEU A O 1
ATOM 1031 N N . ASN A 1 125 ? -2.008 -0.182 17.968 1.00 94.19 125 ASN A N 1
ATOM 1032 C CA . ASN A 1 125 ? -2.984 -0.109 19.059 1.00 94.19 125 ASN A CA 1
ATOM 1033 C C . ASN A 1 125 ? -2.415 0.602 20.298 1.00 94.19 125 ASN A C 1
ATOM 1035 O O . ASN A 1 125 ? -3.147 1.319 20.979 1.00 94.19 125 ASN A O 1
ATOM 1039 N N . ALA A 1 126 ? -1.117 0.452 20.586 1.00 94.50 126 ALA A N 1
ATOM 1040 C CA . ALA A 1 126 ? -0.458 1.214 21.646 1.00 94.50 126 ALA A CA 1
ATOM 1041 C C . ALA A 1 126 ? -0.457 2.721 21.337 1.00 94.50 126 ALA A C 1
ATOM 1043 O O . ALA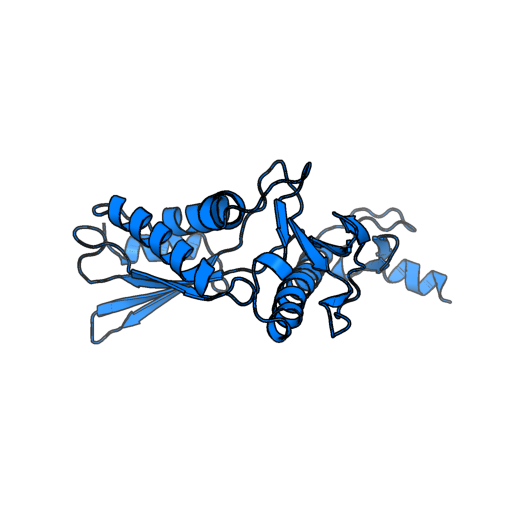 A 1 126 ? -0.791 3.517 22.211 1.00 94.50 126 ALA A O 1
ATOM 1044 N N . PHE A 1 127 ? -0.163 3.103 20.089 1.00 94.25 127 PHE A N 1
ATOM 1045 C CA . PHE A 1 127 ? -0.255 4.490 19.626 1.00 94.25 127 PHE A CA 1
ATOM 1046 C C . PHE A 1 127 ? -1.674 5.052 19.795 1.00 94.25 127 PHE A C 1
ATOM 1048 O O . PHE A 1 127 ? -1.839 6.109 20.401 1.00 94.25 127 PHE A O 1
ATOM 1055 N N . ALA A 1 128 ? -2.697 4.311 19.361 1.00 94.62 128 ALA A N 1
ATOM 1056 C CA . ALA A 1 128 ? -4.097 4.704 19.526 1.00 94.62 128 ALA A CA 1
ATOM 1057 C C . ALA A 1 128 ? -4.506 4.822 21.010 1.00 94.62 128 ALA A C 1
ATOM 1059 O O . ALA A 1 128 ? -5.234 5.730 21.398 1.00 94.62 128 ALA A O 1
ATOM 1060 N N . SER A 1 129 ? -3.986 3.945 21.873 1.00 93.81 129 SER A N 1
ATOM 1061 C CA . SER A 1 129 ? -4.266 3.972 23.317 1.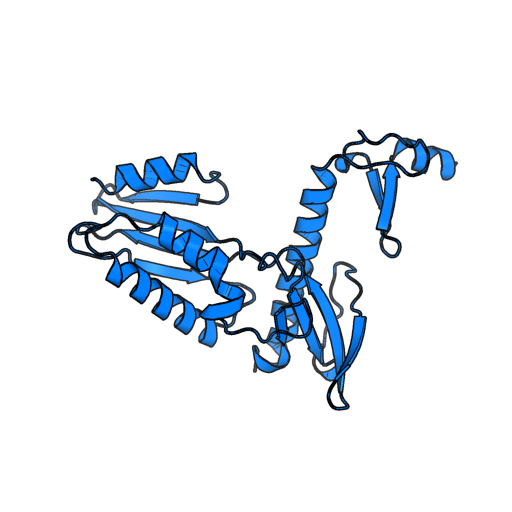00 93.81 129 SER A CA 1
ATOM 1062 C C . SER A 1 129 ? -3.671 5.195 24.020 1.00 93.81 129 SER A C 1
ATOM 1064 O O . SER A 1 129 ? -4.229 5.675 25.003 1.00 93.81 129 SER A O 1
ATOM 1066 N N . CYS A 1 130 ? -2.565 5.748 23.515 1.00 93.69 130 CYS A N 1
ATOM 1067 C CA . CYS A 1 130 ? -2.011 7.010 24.014 1.00 93.69 130 CYS A CA 1
ATOM 1068 C C . CYS A 1 130 ? -2.865 8.236 23.650 1.00 93.69 130 CYS A C 1
ATOM 1070 O O . CYS A 1 130 ? -2.580 9.331 24.129 1.00 93.69 130 CYS A O 1
ATOM 1072 N N . LYS A 1 131 ? -3.884 8.055 22.805 1.00 90.25 131 LYS A N 1
ATOM 1073 C CA . LYS A 1 131 ? -4.759 9.100 22.270 1.00 90.25 131 LYS A CA 1
ATOM 1074 C C . LYS A 1 131 ? -6.195 9.015 22.793 1.00 90.25 131 LYS A C 1
ATOM 1076 O O . LYS A 1 131 ? -7.084 9.648 22.237 1.00 90.25 131 LYS A O 1
ATOM 1081 N N . ILE A 1 132 ? -6.436 8.257 23.866 1.00 91.81 132 ILE A N 1
ATOM 1082 C CA . ILE A 1 132 ? -7.748 8.238 24.527 1.00 91.81 132 ILE A CA 1
ATOM 1083 C C . ILE A 1 132 ? -8.116 9.667 24.955 1.00 91.81 132 ILE A C 1
ATOM 1085 O O . ILE A 1 132 ? -7.310 10.372 25.561 1.00 91.81 132 ILE A O 1
ATOM 1089 N N . GLY A 1 133 ? -9.336 10.078 24.625 1.00 90.50 133 GLY A N 1
ATOM 1090 C CA . GLY A 1 133 ? -9.837 11.444 24.747 1.00 90.50 133 GLY A CA 1
ATOM 1091 C C . GLY A 1 133 ? -9.834 12.228 23.428 1.00 90.50 133 GLY A C 1
ATOM 1092 O O . GLY A 1 133 ? -10.474 13.277 23.360 1.00 90.50 133 GLY A O 1
ATOM 1093 N N . GLU A 1 134 ? -9.171 11.728 22.380 1.00 92.12 134 GLU A N 1
ATOM 1094 C CA . GLU A 1 134 ? -9.046 12.367 21.064 1.00 92.12 134 GLU A CA 1
ATOM 1095 C C . GLU A 1 134 ? -9.542 11.442 19.936 1.00 92.12 134 GLU A C 1
ATOM 1097 O O . GLU A 1 134 ? -9.387 10.221 19.985 1.00 92.12 134 GLU A O 1
ATOM 1102 N N . GLN A 1 135 ? -10.117 12.039 18.889 1.00 92.69 135 GLN A N 1
ATOM 1103 C CA . GLN A 1 135 ? -10.317 11.363 17.603 1.00 92.69 135 GLN A CA 1
ATOM 1104 C C . GLN A 1 135 ? -8.940 11.125 16.975 1.00 92.69 135 GLN A C 1
ATOM 1106 O O . GLN A 1 135 ? -8.156 12.068 16.890 1.00 92.69 135 GLN A O 1
ATOM 1111 N N . CYS A 1 136 ? -8.613 9.880 16.623 1.00 94.75 136 CYS A N 1
ATOM 1112 C CA . CYS A 1 136 ? -7.253 9.516 16.215 1.00 94.75 136 CYS A CA 1
ATOM 1113 C C . CYS A 1 136 ? -7.162 8.534 15.042 1.00 94.75 136 CYS A C 1
ATOM 1115 O O . CYS A 1 136 ? -6.069 8.041 14.752 1.00 94.75 136 CYS A O 1
ATOM 1117 N N . LEU A 1 137 ? -8.267 8.198 14.365 1.00 96.12 137 LEU A N 1
ATOM 1118 C CA . LEU A 1 137 ? -8.244 7.242 13.254 1.00 96.12 137 LEU A CA 1
ATOM 1119 C C . LEU A 1 137 ? -7.373 7.740 12.103 1.00 96.12 137 LEU A C 1
ATOM 1121 O O . LEU A 1 137 ? -6.568 6.969 11.585 1.00 96.12 137 LEU A O 1
ATOM 1125 N N . TRP A 1 138 ? -7.502 9.016 11.729 1.00 96.12 138 TRP A N 1
ATOM 1126 C CA . TRP A 1 138 ? -6.698 9.595 10.653 1.00 96.12 138 TRP A CA 1
ATOM 1127 C C . TRP A 1 138 ? -5.205 9.559 10.992 1.00 96.12 138 TRP A C 1
ATOM 1129 O O . TRP A 1 138 ? -4.402 9.099 10.186 1.00 96.12 138 TRP A O 1
ATOM 1139 N N . GLU A 1 139 ? -4.830 9.954 12.209 1.00 96.00 139 GLU A N 1
ATOM 1140 C CA . GLU A 1 139 ? -3.452 9.908 12.693 1.00 96.00 139 GLU A CA 1
ATOM 1141 C C . GLU A 1 139 ? -2.927 8.475 12.760 1.00 96.00 139 GLU A C 1
ATOM 1143 O O . GLU A 1 139 ? -1.762 8.238 12.456 1.00 96.00 139 GLU A O 1
ATOM 1148 N N . CYS A 1 140 ? -3.765 7.503 13.135 1.00 96.56 140 CYS A N 1
ATOM 1149 C CA . CYS A 1 140 ? -3.400 6.089 13.099 1.00 96.56 140 CYS A CA 1
ATOM 1150 C C . CYS A 1 140 ? -3.138 5.617 11.664 1.00 96.56 140 CYS A C 1
ATOM 1152 O O . CYS A 1 140 ? -2.183 4.874 11.430 1.00 96.56 140 CYS A O 1
ATOM 1154 N N . PHE A 1 141 ? -3.969 6.036 10.706 1.00 96.38 141 PHE A N 1
ATOM 1155 C CA . PHE A 1 141 ? -3.797 5.707 9.292 1.00 96.38 141 PHE A CA 1
ATOM 1156 C C . PHE A 1 141 ? -2.534 6.351 8.730 1.00 96.38 141 PHE A C 1
ATOM 1158 O O . PHE A 1 141 ? -1.714 5.651 8.142 1.00 96.38 141 PHE A O 1
ATOM 1165 N N . ASP A 1 142 ? -2.323 7.643 8.971 1.00 95.69 142 ASP A N 1
ATOM 1166 C CA . ASP A 1 142 ? -1.136 8.351 8.499 1.00 95.69 142 ASP A CA 1
ATOM 1167 C C . ASP A 1 142 ? 0.145 7.815 9.149 1.00 95.69 142 ASP A C 1
ATOM 1169 O O . ASP A 1 142 ? 1.127 7.565 8.449 1.00 95.69 142 ASP A O 1
ATOM 1173 N N . TYR A 1 143 ? 0.123 7.534 10.457 1.00 95.06 143 TYR A N 1
ATOM 1174 C CA . TYR A 1 143 ? 1.235 6.887 11.151 1.00 95.06 143 TYR A CA 1
ATOM 1175 C C . TYR A 1 143 ? 1.569 5.533 10.524 1.00 95.06 143 TYR A C 1
ATOM 1177 O O . TYR A 1 143 ? 2.736 5.252 10.247 1.00 95.06 143 TYR A O 1
ATOM 1185 N N . LEU A 1 144 ? 0.556 4.704 10.250 1.00 95.94 144 LEU A N 1
ATOM 1186 C CA . LEU A 1 144 ? 0.761 3.425 9.582 1.00 95.94 144 LEU A CA 1
ATOM 1187 C C . LEU A 1 144 ? 1.364 3.626 8.187 1.00 95.94 144 LEU A C 1
ATOM 1189 O O . LEU A 1 144 ? 2.358 2.987 7.867 1.00 95.94 144 LEU A O 1
ATOM 1193 N N . GLU A 1 145 ? 0.821 4.519 7.365 1.00 95.06 145 GLU A N 1
ATOM 1194 C CA . GLU A 1 145 ? 1.327 4.751 6.009 1.00 95.06 145 GLU A CA 1
ATOM 1195 C C . GLU A 1 145 ? 2.762 5.278 5.984 1.00 95.06 145 GLU A C 1
ATOM 1197 O O . GLU A 1 145 ? 3.574 4.795 5.194 1.00 95.06 145 GLU A O 1
ATOM 1202 N N . CYS A 1 146 ? 3.083 6.247 6.839 1.00 93.31 146 CYS A N 1
ATOM 1203 C CA . CYS A 1 146 ? 4.385 6.905 6.874 1.00 93.31 146 CYS A CA 1
ATOM 1204 C C . CYS A 1 146 ? 5.473 6.035 7.516 1.00 93.31 146 CYS A C 1
ATOM 1206 O O . CYS A 1 146 ? 6.611 6.030 7.046 1.00 93.31 146 CYS A O 1
ATOM 1208 N N . GLU A 1 147 ? 5.140 5.286 8.571 1.00 93.12 147 GLU A N 1
ATOM 1209 C CA . GLU A 1 147 ? 6.130 4.602 9.411 1.00 93.12 147 GLU A CA 1
ATOM 1210 C C . GLU A 1 147 ? 6.162 3.080 9.238 1.00 93.12 147 GLU A C 1
ATOM 1212 O O . GLU A 1 147 ? 7.014 2.419 9.847 1.00 93.12 147 GLU A O 1
ATOM 1217 N N . LEU A 1 148 ? 5.296 2.498 8.392 1.00 94.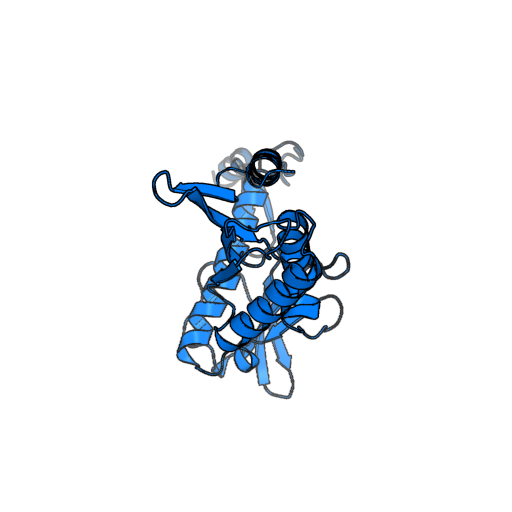56 148 LEU A N 1
ATOM 1218 C CA . LEU A 1 148 ? 5.251 1.046 8.188 1.00 94.56 148 LEU A CA 1
ATOM 1219 C C . LEU A 1 148 ? 6.618 0.471 7.823 1.00 94.56 148 LEU A C 1
ATOM 1221 O O . LEU A 1 148 ? 7.089 -0.473 8.452 1.00 94.56 148 LEU A O 1
ATOM 1225 N N . LEU A 1 149 ? 7.239 1.003 6.773 1.00 93.56 149 LEU A N 1
ATOM 1226 C CA . LEU A 1 149 ? 8.432 0.397 6.186 1.00 93.56 149 LEU A CA 1
ATOM 1227 C C . LEU A 1 149 ? 9.683 0.676 7.030 1.00 93.56 149 LEU A C 1
ATOM 1229 O O . LEU A 1 149 ? 10.496 -0.220 7.252 1.00 93.56 149 LEU A O 1
ATOM 1233 N N . SER A 1 150 ? 9.836 1.910 7.509 1.00 91.06 150 SER A N 1
ATOM 1234 C CA . SER A 1 150 ? 11.001 2.380 8.263 1.00 91.06 150 SER A CA 1
ATOM 1235 C C . SER A 1 150 ? 11.013 1.866 9.698 1.00 91.06 150 SER A C 1
ATOM 1237 O O . SER A 1 150 ? 11.962 1.201 10.103 1.00 91.06 150 SER A O 1
ATOM 1239 N N . SER A 1 151 ? 9.980 2.190 10.472 1.00 90.62 151 SER A N 1
ATOM 1240 C CA . SER A 1 151 ? 9.989 2.073 11.932 1.00 90.62 151 SER A CA 1
ATOM 1241 C C . SER A 1 151 ? 9.245 0.833 12.416 1.00 90.62 151 SER A C 1
ATOM 1243 O O . SER A 1 151 ? 9.753 0.085 13.258 1.00 90.62 151 SER A O 1
ATOM 1245 N N . LEU A 1 152 ? 8.061 0.568 11.855 1.00 91.81 152 LEU A N 1
ATOM 1246 C CA . LEU A 1 152 ? 7.210 -0.540 12.288 1.00 91.81 152 LEU A CA 1
ATOM 1247 C C . LEU A 1 152 ? 7.767 -1.893 11.825 1.00 91.81 152 LEU A C 1
ATOM 1249 O O . LEU A 1 152 ? 7.874 -2.808 12.634 1.00 91.81 152 LEU A O 1
ATOM 1253 N N . LEU A 1 153 ? 8.199 -2.012 10.565 1.00 92.31 153 LEU A N 1
ATOM 1254 C CA . LEU A 1 153 ? 8.887 -3.206 10.057 1.00 92.31 153 LEU A CA 1
ATOM 1255 C C . LEU A 1 153 ? 10.401 -3.185 10.293 1.00 92.31 153 LEU A C 1
ATOM 1257 O O . LEU A 1 153 ? 11.038 -4.244 10.214 1.00 92.31 153 LEU A O 1
ATOM 1261 N N . GLY A 1 154 ? 10.994 -2.014 10.541 1.00 91.81 154 GLY A N 1
ATOM 1262 C CA . GLY A 1 154 ? 12.438 -1.885 10.740 1.00 91.81 154 GLY A CA 1
ATOM 1263 C C . GLY A 1 154 ? 13.240 -2.303 9.507 1.00 91.81 154 GLY A C 1
ATOM 1264 O O . GLY A 1 154 ? 14.200 -3.063 9.644 1.00 91.81 154 GLY A O 1
ATOM 1265 N N . LEU A 1 155 ? 12.806 -1.940 8.291 1.00 92.81 155 LEU A N 1
ATOM 1266 C CA . LEU A 1 155 ? 13.526 -2.350 7.082 1.00 92.81 155 LEU A CA 1
ATOM 1267 C C . LEU A 1 155 ? 14.898 -1.654 7.014 1.00 92.81 155 LEU A C 1
ATOM 1269 O O . LEU A 1 155 ? 14.974 -0.430 7.164 1.00 92.81 155 LEU A O 1
ATOM 1273 N N . PRO A 1 156 ? 15.991 -2.402 6.770 1.00 92.00 156 PRO A N 1
ATOM 1274 C CA . PRO A 1 156 ? 17.311 -1.806 6.638 1.00 92.00 156 PRO A CA 1
ATOM 1275 C C . PRO A 1 156 ? 17.394 -0.934 5.382 1.00 92.00 156 PRO A C 1
ATOM 1277 O O . PRO A 1 156 ? 16.690 -1.153 4.393 1.00 92.00 156 PRO A O 1
ATOM 1280 N N . ARG A 1 157 ? 18.288 0.056 5.421 1.00 89.19 157 ARG A N 1
ATOM 1281 C CA . ARG A 1 157 ? 18.588 0.935 4.284 1.00 89.19 157 ARG A CA 1
ATOM 1282 C C . ARG A 1 157 ? 19.887 0.499 3.617 1.00 89.19 157 ARG A C 1
ATOM 1284 O O . ARG A 1 157 ? 20.904 0.368 4.291 1.00 89.19 157 ARG A O 1
ATOM 1291 N N . GLU A 1 158 ? 19.860 0.344 2.298 1.00 87.81 158 GLU A N 1
ATOM 1292 C CA . GLU A 1 158 ? 21.047 0.142 1.461 1.00 87.81 158 GLU A CA 1
ATOM 1293 C C . GLU A 1 158 ? 21.080 1.238 0.390 1.00 87.81 158 GLU A C 1
ATOM 1295 O O . GLU A 1 158 ? 20.301 1.221 -0.566 1.00 87.81 158 GLU A O 1
ATOM 1300 N N . GLY A 1 159 ? 21.967 2.222 0.571 1.00 83.69 159 GLY A N 1
ATOM 1301 C CA . GLY A 1 159 ? 21.978 3.436 -0.249 1.00 83.69 159 GLY A CA 1
ATOM 1302 C C . GLY A 1 159 ? 20.666 4.217 -0.116 1.00 83.69 159 GLY A C 1
ATOM 1303 O O . GLY A 1 159 ? 20.218 4.504 0.998 1.00 83.69 159 GLY A O 1
ATOM 1304 N N . ASP A 1 160 ? 20.037 4.503 -1.256 1.00 83.00 160 ASP A N 1
ATOM 1305 C CA . ASP A 1 160 ? 18.788 5.272 -1.356 1.00 83.00 160 ASP A CA 1
ATOM 1306 C C . ASP A 1 160 ? 17.531 4.389 -1.411 1.00 83.00 160 ASP A C 1
ATOM 1308 O O . ASP A 1 160 ? 16.470 4.832 -1.846 1.00 83.00 160 ASP A O 1
ATOM 1312 N N . SER A 1 161 ? 17.596 3.136 -0.955 1.00 87.69 161 SER A N 1
ATOM 1313 C CA . SER A 1 161 ? 16.411 2.274 -0.872 1.00 87.69 161 SER A CA 1
ATOM 1314 C C . SER A 1 161 ? 16.286 1.592 0.483 1.00 87.69 161 SER A C 1
ATOM 1316 O O . SER A 1 161 ? 17.279 1.240 1.124 1.00 87.69 161 SER A O 1
ATOM 1318 N N . LEU A 1 162 ? 15.041 1.344 0.886 1.00 92.62 162 LEU A N 1
ATOM 1319 C CA . LEU A 1 162 ? 14.731 0.357 1.919 1.00 92.62 162 LEU A CA 1
ATOM 1320 C C . LEU A 1 162 ? 14.801 -1.044 1.314 1.00 92.62 162 LEU A C 1
ATOM 1322 O O . LEU A 1 162 ? 14.459 -1.226 0.146 1.00 92.62 162 LEU A O 1
ATOM 1326 N N . VAL A 1 163 ? 15.224 -2.032 2.096 1.00 94.06 163 VAL A N 1
ATOM 1327 C CA . VAL A 1 163 ? 15.387 -3.409 1.622 1.00 94.06 163 VAL A CA 1
ATOM 1328 C C . VAL A 1 163 ? 14.395 -4.331 2.314 1.00 94.06 163 VAL A C 1
ATOM 1330 O O . VAL A 1 163 ? 14.407 -4.493 3.533 1.00 94.06 163 VAL A O 1
ATOM 1333 N N . TYR A 1 164 ? 13.559 -4.984 1.512 1.00 94.81 164 TYR A N 1
ATOM 1334 C CA . TYR A 1 164 ? 12.720 -6.095 1.935 1.00 94.81 164 TYR A CA 1
ATOM 1335 C C . TYR A 1 164 ? 13.337 -7.407 1.443 1.00 94.81 164 TYR A C 1
ATOM 1337 O O . TYR A 1 164 ? 13.183 -7.797 0.281 1.00 94.81 164 TYR A O 1
ATOM 1345 N N . ASP A 1 165 ? 14.063 -8.092 2.327 1.00 94.19 165 ASP A N 1
ATOM 1346 C CA . ASP A 1 165 ? 14.608 -9.415 2.034 1.00 94.19 165 ASP A CA 1
ATOM 1347 C C . ASP A 1 165 ? 13.558 -10.501 2.312 1.00 94.19 165 ASP A C 1
ATOM 1349 O O . ASP A 1 165 ? 13.234 -10.828 3.457 1.00 94.19 165 ASP A O 1
ATOM 1353 N N . VAL A 1 166 ? 13.033 -11.091 1.238 1.00 93.25 166 VAL A N 1
ATOM 1354 C CA . VAL A 1 166 ? 12.013 -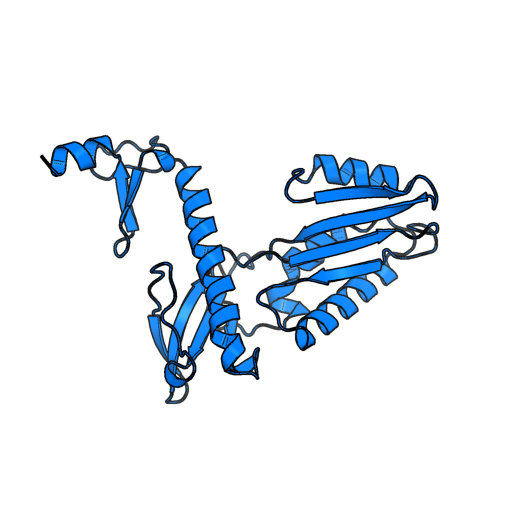12.146 1.297 1.00 93.25 166 VAL A CA 1
ATOM 1355 C C . VAL A 1 166 ? 12.538 -13.393 2.017 1.00 93.25 166 VAL A C 1
ATOM 1357 O O . VAL A 1 166 ? 11.770 -14.117 2.652 1.00 93.25 166 VAL A O 1
ATOM 1360 N N . ASN A 1 167 ? 13.837 -13.684 1.923 1.00 92.50 167 ASN A N 1
ATOM 1361 C CA . ASN A 1 167 ? 14.433 -14.836 2.586 1.00 92.50 167 ASN A CA 1
ATOM 1362 C C . ASN A 1 167 ? 14.451 -14.682 4.105 1.00 92.50 167 ASN A C 1
ATOM 1364 O O . ASN A 1 167 ? 14.203 -15.671 4.796 1.00 92.50 167 ASN A O 1
ATOM 1368 N N . GLU A 1 168 ? 14.744 -13.476 4.588 1.00 91.56 168 GLU A N 1
ATOM 1369 C CA . GLU A 1 168 ? 14.794 -13.144 6.015 1.00 91.56 168 GLU A CA 1
ATOM 1370 C C . GLU A 1 168 ? 13.391 -13.005 6.600 1.00 91.56 168 GLU A C 1
ATOM 1372 O O . GLU A 1 168 ? 13.088 -13.588 7.639 1.00 91.56 168 GLU A O 1
ATOM 1377 N N . ARG A 1 169 ? 12.510 -12.281 5.900 1.00 91.56 169 ARG A N 1
ATOM 1378 C CA . ARG A 1 169 ? 11.156 -11.994 6.382 1.00 91.56 169 ARG A CA 1
ATOM 1379 C C . ARG A 1 169 ? 10.232 -13.198 6.287 1.00 91.56 169 ARG A C 1
ATOM 1381 O O . ARG A 1 169 ? 9.300 -13.304 7.070 1.00 91.56 169 ARG A O 1
ATOM 1388 N N . ILE A 1 170 ? 10.462 -14.129 5.361 1.00 90.69 170 ILE A N 1
ATOM 1389 C CA . ILE A 1 170 ? 9.560 -15.268 5.149 1.00 90.69 170 ILE A CA 1
ATOM 1390 C C . ILE A 1 170 ? 10.329 -16.580 5.339 1.00 90.69 170 ILE A C 1
ATOM 1392 O O . ILE A 1 170 ? 10.966 -17.081 4.401 1.00 90.69 170 ILE A O 1
ATOM 1396 N N . PRO A 1 171 ? 10.247 -17.201 6.532 1.00 85.94 171 PRO A N 1
ATOM 1397 C CA . PRO A 1 171 ? 10.949 -18.451 6.818 1.00 85.94 171 PRO A CA 1
ATOM 1398 C C . PRO A 1 171 ? 10.505 -19.594 5.899 1.00 85.94 171 PRO A C 1
ATOM 1400 O O . PRO A 1 171 ? 11.326 -20.376 5.412 1.00 85.94 171 PRO A O 1
ATOM 1403 N N . HIS A 1 172 ? 9.204 -19.676 5.606 1.00 86.81 172 HIS A N 1
ATOM 1404 C CA . HIS A 1 172 ? 8.643 -20.774 4.831 1.00 86.81 172 HIS A CA 1
ATOM 1405 C C . HIS A 1 172 ? 8.854 -20.579 3.322 1.00 86.81 172 HIS A C 1
ATOM 1407 O O . HIS A 1 172 ? 8.174 -19.781 2.674 1.00 86.81 172 HIS A O 1
ATOM 1413 N N . ARG A 1 173 ? 9.763 -21.366 2.728 1.00 82.81 173 ARG A N 1
ATOM 1414 C CA . ARG A 1 173 ? 10.186 -21.227 1.320 1.00 82.81 173 ARG A CA 1
ATOM 1415 C C . ARG A 1 173 ? 9.026 -21.182 0.319 1.00 82.81 173 ARG A C 1
ATOM 1417 O O . ARG A 1 173 ? 9.082 -20.386 -0.606 1.00 82.81 173 ARG A O 1
ATOM 1424 N N . ARG A 1 174 ? 7.971 -21.988 0.504 1.00 81.38 174 ARG A N 1
ATOM 1425 C CA . ARG A 1 174 ? 6.832 -22.030 -0.441 1.00 81.38 174 ARG A CA 1
ATOM 1426 C C . ARG A 1 174 ? 5.999 -20.743 -0.453 1.00 81.38 174 ARG A C 1
ATOM 1428 O O . ARG A 1 174 ? 5.304 -20.494 -1.426 1.00 81.38 174 ARG A O 1
ATOM 1435 N N . MET A 1 175 ? 6.062 -19.941 0.611 1.00 86.50 175 MET A N 1
ATOM 1436 C CA . MET A 1 175 ? 5.325 -18.676 0.704 1.00 86.50 175 MET A CA 1
ATOM 1437 C C . MET A 1 175 ? 6.099 -17.494 0.114 1.00 86.50 175 MET A C 1
ATOM 1439 O O . MET A 1 175 ? 5.492 -16.479 -0.213 1.00 86.50 175 MET A O 1
ATOM 1443 N N . ARG A 1 176 ? 7.423 -17.628 -0.049 1.00 90.06 176 ARG A N 1
ATOM 1444 C CA . ARG A 1 176 ? 8.299 -16.569 -0.576 1.00 90.06 176 ARG A CA 1
ATOM 1445 C C . ARG A 1 176 ? 7.867 -16.111 -1.960 1.00 90.06 176 ARG A C 1
ATOM 1447 O O . ARG A 1 176 ? 7.761 -14.915 -2.200 1.00 90.06 176 ARG A O 1
ATOM 1454 N N . ASP A 1 177 ? 7.580 -17.070 -2.835 1.00 86.69 177 ASP A N 1
ATOM 1455 C CA . ASP A 1 177 ? 7.179 -16.791 -4.211 1.00 86.69 177 ASP A CA 1
ATOM 1456 C C . ASP A 1 177 ? 5.834 -16.071 -4.268 1.00 86.69 177 ASP A C 1
ATOM 1458 O O . ASP A 1 177 ? 5.709 -15.102 -5.004 1.00 86.69 177 ASP A O 1
ATOM 1462 N N . SER A 1 178 ? 4.861 -16.488 -3.451 1.00 87.25 178 SER A N 1
ATOM 1463 C CA . SER A 1 178 ? 3.552 -15.830 -3.389 1.00 87.25 178 SER A CA 1
ATOM 1464 C C . SER A 1 178 ? 3.656 -14.402 -2.860 1.00 87.25 178 SER A C 1
ATOM 1466 O O . SER A 1 178 ? 3.057 -13.503 -3.436 1.00 87.25 178 SER A O 1
ATOM 1468 N N . ALA A 1 179 ? 4.419 -14.174 -1.789 1.00 89.50 179 ALA A N 1
ATOM 1469 C CA . ALA A 1 179 ? 4.585 -12.832 -1.239 1.00 89.50 179 ALA A CA 1
ATOM 1470 C C . ALA A 1 179 ? 5.324 -11.914 -2.220 1.00 89.50 179 ALA A C 1
ATOM 1472 O O . ALA A 1 179 ? 4.890 -10.793 -2.465 1.00 89.50 179 ALA A O 1
ATOM 1473 N N . LEU A 1 180 ? 6.397 -12.408 -2.843 1.00 91.31 180 LEU A N 1
ATOM 1474 C CA . LEU A 1 180 ? 7.119 -11.652 -3.861 1.00 91.31 180 LEU A CA 1
ATOM 1475 C C . LEU A 1 180 ? 6.247 -11.386 -5.098 1.00 91.31 180 LEU A C 1
ATOM 1477 O O . LEU A 1 180 ? 6.290 -10.283 -5.634 1.00 91.31 180 LEU A O 1
ATOM 1481 N N . ALA A 1 181 ? 5.433 -12.356 -5.529 1.00 89.81 181 ALA A N 1
ATOM 1482 C CA . ALA A 1 181 ? 4.465 -12.179 -6.609 1.00 89.81 181 ALA A CA 1
ATOM 1483 C C . ALA A 1 181 ? 3.431 -11.100 -6.277 1.00 89.81 181 ALA A C 1
ATOM 1485 O O . ALA A 1 181 ? 3.131 -10.282 -7.138 1.00 89.81 181 ALA A O 1
ATOM 1486 N N . ASN A 1 182 ? 2.931 -11.064 -5.039 1.00 90.75 182 ASN A N 1
ATOM 1487 C CA . ASN A 1 182 ? 1.992 -10.037 -4.591 1.00 90.75 182 ASN A CA 1
ATOM 1488 C C . ASN A 1 182 ? 2.626 -8.641 -4.647 1.00 90.75 182 ASN A C 1
ATOM 1490 O O . ASN A 1 182 ? 2.017 -7.728 -5.194 1.00 90.75 182 ASN A O 1
ATOM 1494 N N . ILE A 1 183 ? 3.860 -8.487 -4.148 1.00 92.69 183 ILE A N 1
ATOM 1495 C CA . ILE A 1 183 ? 4.578 -7.201 -4.165 1.00 92.69 183 ILE A CA 1
ATOM 1496 C C . ILE A 1 183 ? 4.830 -6.736 -5.603 1.00 92.69 183 ILE A C 1
ATOM 1498 O O . ILE A 1 183 ? 4.424 -5.643 -5.984 1.00 92.69 183 ILE A O 1
ATOM 1502 N N . VAL A 1 184 ? 5.482 -7.576 -6.413 1.00 92.06 184 VAL A N 1
ATOM 1503 C CA . VAL A 1 184 ? 5.873 -7.231 -7.791 1.00 92.06 184 VAL A CA 1
ATOM 1504 C C . VAL A 1 184 ? 4.647 -7.066 -8.693 1.00 92.06 184 VAL A C 1
ATOM 1506 O O . VAL A 1 184 ? 4.625 -6.199 -9.564 1.00 92.06 184 VAL A O 1
ATOM 1509 N N . GLY A 1 185 ? 3.626 -7.899 -8.498 1.00 91.81 185 GLY A N 1
ATOM 1510 C CA . GLY A 1 185 ? 2.386 -7.861 -9.262 1.00 91.81 185 GLY A CA 1
ATOM 1511 C C . GLY A 1 185 ? 1.574 -6.603 -8.985 1.00 91.81 185 GLY A C 1
ATOM 1512 O O . GLY A 1 185 ? 1.144 -5.953 -9.936 1.00 91.81 185 GLY A O 1
ATOM 1513 N N . TYR A 1 186 ? 1.411 -6.233 -7.711 1.00 92.69 186 TYR A N 1
ATOM 1514 C CA . TYR A 1 186 ? 0.726 -4.997 -7.337 1.00 92.69 186 TYR A CA 1
ATOM 1515 C C . TYR A 1 186 ? 1.446 -3.771 -7.903 1.00 92.69 186 TYR A C 1
ATOM 1517 O O . TYR A 1 186 ? 0.825 -2.963 -8.584 1.00 92.69 186 TYR A O 1
ATOM 1525 N N . ASP A 1 187 ? 2.763 -3.680 -7.709 1.00 93.25 187 ASP A N 1
ATOM 1526 C CA . ASP A 1 187 ? 3.577 -2.575 -8.219 1.00 93.25 187 ASP A CA 1
ATOM 1527 C C . ASP A 1 187 ? 3.440 -2.411 -9.738 1.00 93.25 187 ASP A C 1
ATOM 1529 O O . ASP A 1 187 ? 3.207 -1.316 -10.239 1.00 93.25 187 ASP A O 1
ATOM 1533 N N . ALA A 1 188 ? 3.494 -3.510 -10.491 1.00 90.56 188 ALA A N 1
ATOM 1534 C CA . ALA A 1 188 ? 3.328 -3.465 -11.939 1.00 90.56 188 ALA A CA 1
ATOM 1535 C C . ALA A 1 188 ? 1.912 -3.051 -12.384 1.00 90.56 188 ALA A C 1
ATOM 1537 O O . ALA A 1 188 ? 1.764 -2.377 -13.410 1.00 90.56 188 ALA A O 1
ATOM 1538 N N . LEU A 1 189 ? 0.872 -3.461 -11.649 1.00 91.81 189 LEU A N 1
ATOM 1539 C CA . LEU A 1 189 ? -0.502 -3.018 -11.895 1.00 91.81 189 LEU A CA 1
ATOM 1540 C C . LEU A 1 189 ? -0.648 -1.524 -11.607 1.00 91.81 189 LEU A C 1
ATOM 1542 O O . LEU A 1 189 ? -1.204 -0.802 -12.434 1.00 91.81 189 LEU A O 1
ATOM 1546 N N . GLU A 1 190 ? -0.092 -1.059 -10.494 1.00 92.38 190 GLU A N 1
ATOM 1547 C CA . GLU A 1 190 ? -0.216 0.327 -10.063 1.00 92.38 190 GLU A CA 1
ATOM 1548 C C . GLU A 1 190 ? 0.577 1.274 -10.966 1.00 92.38 190 GLU A C 1
ATOM 1550 O O . GLU A 1 190 ? 0.022 2.256 -11.453 1.00 92.38 190 GLU A O 1
ATOM 1555 N N . ARG A 1 191 ? 1.807 0.916 -11.361 1.00 91.50 191 ARG A N 1
ATOM 1556 C CA . ARG A 1 191 ? 2.556 1.668 -12.387 1.00 91.50 191 ARG A CA 1
ATOM 1557 C C . ARG A 1 191 ? 1.802 1.766 -13.704 1.00 91.50 191 ARG A C 1
ATOM 1559 O O . ARG A 1 191 ? 1.910 2.769 -14.406 1.00 91.50 191 ARG A O 1
ATOM 1566 N N . ARG A 1 192 ? 1.070 0.716 -14.089 1.00 91.44 192 ARG A N 1
ATOM 1567 C CA . ARG A 1 192 ? 0.234 0.737 -15.296 1.00 91.44 192 ARG A CA 1
ATOM 1568 C C . ARG A 1 192 ? -0.973 1.651 -15.113 1.00 91.44 192 ARG A C 1
ATOM 1570 O O . ARG A 1 192 ? -1.312 2.358 -16.058 1.00 91.44 192 ARG A O 1
ATOM 1577 N N . ARG A 1 193 ? -1.620 1.625 -13.946 1.00 93.50 193 ARG A N 1
ATOM 1578 C CA . ARG A 1 193 ? -2.750 2.502 -13.615 1.00 93.50 193 ARG A CA 1
ATOM 1579 C C . ARG A 1 193 ? -2.315 3.968 -13.670 1.00 93.50 193 ARG A C 1
ATOM 1581 O O . ARG A 1 193 ? -2.870 4.722 -14.462 1.00 93.50 193 ARG A O 1
ATOM 1588 N N . VAL A 1 194 ? -1.245 4.310 -12.948 1.00 93.50 194 VAL A N 1
ATOM 1589 C CA . VAL A 1 194 ? -0.631 5.646 -12.931 1.00 93.50 194 VAL A CA 1
ATOM 1590 C C . VAL A 1 194 ? -0.245 6.088 -14.340 1.00 93.50 194 VAL A C 1
ATOM 1592 O O . VAL A 1 194 ? -0.643 7.170 -14.758 1.00 93.50 194 VAL A O 1
ATOM 1595 N N . PHE A 1 195 ? 0.454 5.248 -15.113 1.00 94.06 195 PHE A N 1
ATOM 1596 C CA . PHE A 1 195 ? 0.796 5.566 -16.503 1.00 94.06 195 PHE A CA 1
ATOM 1597 C C . PHE A 1 195 ? -0.446 5.895 -17.339 1.00 94.06 195 PHE A C 1
ATOM 1599 O O . PHE A 1 195 ? -0.470 6.917 -18.010 1.00 94.06 195 PHE A O 1
ATOM 1606 N N . ARG A 1 196 ? -1.497 5.067 -17.277 1.00 95.31 196 ARG A N 1
ATOM 1607 C CA . ARG A 1 196 ? -2.715 5.263 -18.080 1.00 95.31 196 ARG A CA 1
ATOM 1608 C C . ARG A 1 196 ? -3.465 6.553 -17.754 1.00 95.31 196 ARG A C 1
ATOM 1610 O O . ARG A 1 196 ? -4.108 7.100 -18.644 1.00 95.31 196 ARG A O 1
ATOM 1617 N N . GLU A 1 197 ? -3.417 6.987 -16.501 1.00 95.62 197 GLU A N 1
ATOM 1618 C CA . GLU A 1 197 ? -4.073 8.208 -16.017 1.00 95.62 197 GLU A CA 1
ATOM 1619 C C . GLU A 1 197 ? -3.207 9.464 -16.190 1.00 95.62 197 GLU A C 1
ATOM 1621 O O . GLU A 1 197 ? -3.714 10.579 -16.078 1.00 95.62 197 GLU A O 1
ATOM 1626 N N . SER A 1 198 ? -1.914 9.299 -16.472 1.00 95.06 198 SER A N 1
ATOM 1627 C CA . SER A 1 198 ? -0.969 10.406 -16.613 1.00 95.06 198 SER A CA 1
ATOM 1628 C C . SER A 1 198 ? -0.933 10.934 -18.043 1.00 95.06 198 SER A C 1
ATOM 1630 O O . SER A 1 198 ? -1.136 10.188 -19.005 1.00 95.06 198 SER A O 1
ATOM 1632 N N . LYS A 1 199 ? -0.614 12.222 -18.182 1.00 96.50 199 LYS A N 1
ATOM 1633 C CA . LYS A 1 199 ? -0.151 12.778 -19.455 1.00 96.50 199 LYS A CA 1
ATOM 1634 C C . LYS A 1 199 ? 1.289 12.351 -19.702 1.00 96.50 199 LYS A C 1
ATOM 1636 O O . LYS A 1 199 ? 2.089 12.320 -18.765 1.00 96.50 199 LYS A O 1
ATOM 1641 N N . VAL A 1 200 ? 1.592 11.990 -20.938 1.00 96.12 200 VAL A N 1
ATOM 1642 C CA . VAL A 1 200 ? 2.886 11.461 -21.355 1.00 96.12 200 VAL A CA 1
ATOM 1643 C C . VAL A 1 200 ? 3.265 12.030 -22.713 1.00 96.12 200 VAL A C 1
ATOM 1645 O O . VAL A 1 200 ? 2.407 12.289 -23.553 1.00 96.12 200 VAL A O 1
ATOM 1648 N N . GLU A 1 201 ? 4.565 12.157 -22.941 1.00 96.56 201 GLU A N 1
ATOM 1649 C CA . GLU A 1 201 ? 5.105 12.578 -24.226 1.00 96.56 201 GLU A CA 1
ATOM 1650 C C . GLU A 1 201 ? 5.269 11.384 -25.169 1.00 96.56 201 GLU A C 1
ATOM 1652 O O . GLU A 1 201 ? 5.752 10.318 -24.776 1.00 96.56 201 GLU A O 1
ATOM 1657 N N . CYS A 1 202 ? 4.857 11.547 -26.426 1.00 96.81 202 CYS A N 1
ATOM 1658 C CA . CYS A 1 202 ? 5.163 10.579 -27.472 1.00 96.81 202 CYS A CA 1
ATOM 1659 C C . CYS A 1 202 ? 6.485 10.919 -28.168 1.00 96.81 202 CYS A C 1
ATOM 1661 O O . CYS A 1 202 ? 6.583 11.944 -28.830 1.00 96.81 202 CYS A O 1
ATOM 1663 N N . GLU A 1 203 ? 7.433 9.981 -28.180 1.00 95.38 203 GLU A N 1
ATOM 1664 C CA . GLU A 1 203 ? 8.776 10.187 -28.759 1.00 95.38 203 GLU A CA 1
ATOM 1665 C C . GLU A 1 203 ? 8.831 10.343 -30.291 1.00 95.38 203 GLU A C 1
ATOM 1667 O O . GLU A 1 203 ? 9.888 10.618 -30.854 1.00 95.38 203 GLU A O 1
ATOM 1672 N N . VAL A 1 204 ? 7.715 10.132 -30.996 1.00 95.62 204 VAL A N 1
ATOM 1673 C CA . VAL A 1 204 ? 7.657 10.242 -32.464 1.00 95.62 204 VAL A CA 1
ATOM 1674 C C . VAL A 1 204 ? 7.051 11.572 -32.889 1.00 95.62 204 VAL A C 1
ATOM 1676 O O . VAL A 1 204 ? 7.642 12.276 -33.704 1.00 95.62 204 VAL A O 1
ATOM 1679 N N . CYS A 1 205 ? 5.877 11.922 -32.357 1.00 96.38 205 CYS A N 1
ATOM 1680 C CA . CYS A 1 205 ? 5.213 13.180 -32.696 1.00 96.38 205 CYS A CA 1
ATOM 1681 C C . CYS A 1 205 ? 5.568 14.339 -31.754 1.00 96.38 205 CYS A C 1
ATOM 1683 O O . CYS A 1 205 ? 5.170 15.463 -32.045 1.00 96.38 205 CYS A O 1
ATOM 1685 N N . MET A 1 206 ? 6.306 14.079 -30.666 1.00 96.00 206 MET A N 1
ATOM 1686 C CA . MET A 1 206 ? 6.710 15.055 -29.641 1.00 96.00 206 MET A CA 1
ATOM 1687 C C . MET A 1 206 ? 5.524 15.793 -28.996 1.00 96.00 206 MET A C 1
ATOM 1689 O O . MET A 1 206 ? 5.628 16.945 -28.593 1.00 96.00 206 MET A O 1
ATOM 1693 N N . ASP A 1 207 ? 4.361 15.139 -28.950 1.00 95.75 207 ASP A N 1
ATOM 1694 C CA . ASP A 1 207 ? 3.168 15.654 -28.276 1.00 95.75 207 ASP A CA 1
ATOM 1695 C C . ASP A 1 207 ? 3.221 15.245 -26.798 1.00 95.75 207 ASP A C 1
ATOM 1697 O O . ASP A 1 207 ? 3.141 14.052 -26.493 1.00 95.75 207 ASP A O 1
ATOM 1701 N N . GLU A 1 208 ? 3.388 16.230 -25.911 1.00 94.62 208 GLU A N 1
ATOM 1702 C CA . GLU A 1 208 ? 3.502 16.084 -24.449 1.00 94.62 208 GLU A CA 1
ATOM 1703 C C . GLU A 1 208 ? 2.146 15.873 -23.743 1.00 94.62 208 GLU A C 1
ATOM 1705 O O . GLU A 1 208 ? 2.098 15.519 -22.562 1.00 94.62 208 GLU A O 1
ATOM 1710 N N . ASP A 1 209 ? 1.027 16.069 -24.449 1.00 95.12 209 ASP A N 1
ATOM 1711 C CA . ASP A 1 209 ? -0.323 16.054 -23.878 1.00 95.12 209 ASP A CA 1
ATOM 1712 C C . ASP A 1 209 ? -1.090 14.746 -24.144 1.00 95.12 209 ASP A C 1
ATOM 1714 O O . ASP A 1 209 ? -2.290 14.651 -23.853 1.00 95.12 209 ASP A O 1
ATOM 1718 N N . LYS A 1 210 ? -0.420 13.701 -24.651 1.00 95.56 210 LYS A N 1
ATOM 1719 C CA . LYS A 1 210 ? -1.060 12.399 -24.873 1.00 95.56 210 LYS A CA 1
ATOM 1720 C C . LYS A 1 210 ? -1.434 11.755 -23.542 1.00 95.56 210 LYS A C 1
ATOM 1722 O O . LYS A 1 210 ? -0.642 11.702 -22.605 1.00 95.56 210 LYS A O 1
ATOM 1727 N N . LEU A 1 211 ? -2.638 11.196 -23.455 1.00 97.38 211 LEU A N 1
ATOM 1728 C CA . LEU A 1 211 ? -3.024 10.400 -22.294 1.00 97.38 211 LEU A CA 1
ATOM 1729 C C . LEU A 1 211 ? -2.326 9.038 -22.367 1.00 97.38 211 LEU A C 1
ATOM 1731 O O . LEU A 1 211 ? -2.380 8.374 -23.400 1.00 97.38 211 LEU A O 1
ATOM 1735 N N . GLY A 1 212 ? -1.728 8.559 -21.276 1.00 96.12 212 GLY A N 1
ATOM 1736 C CA . GLY A 1 212 ? -1.033 7.270 -21.289 1.00 96.12 212 GLY A CA 1
ATOM 1737 C C . GLY A 1 212 ? -1.935 6.081 -21.647 1.00 96.12 212 GLY A C 1
ATOM 1738 O O . GLY A 1 212 ? -1.452 5.074 -22.152 1.00 96.12 212 GLY A O 1
ATOM 1739 N N . ALA A 1 213 ? -3.258 6.188 -21.470 1.00 96.69 213 ALA A N 1
ATOM 1740 C CA . ALA A 1 213 ? -4.227 5.203 -21.964 1.00 96.69 213 ALA A CA 1
ATOM 1741 C C . ALA A 1 213 ? -4.248 5.062 -23.503 1.00 96.69 213 ALA A C 1
ATOM 1743 O O . ALA A 1 213 ? -4.691 4.034 -24.020 1.00 96.69 213 ALA A O 1
ATOM 1744 N N . GLU A 1 214 ? -3.760 6.070 -24.223 1.00 96.94 214 GLU A N 1
ATOM 1745 C CA . GLU A 1 214 ? -3.639 6.135 -25.684 1.00 96.94 214 GLU A CA 1
ATOM 1746 C C . GLU A 1 214 ? -2.203 5.881 -26.166 1.00 96.94 214 GLU A C 1
ATOM 1748 O O . GLU A 1 214 ? -1.907 5.986 -27.361 1.00 96.94 214 GLU A O 1
ATOM 1753 N N . CYS A 1 215 ? -1.318 5.511 -25.241 1.00 96.62 215 CYS A N 1
ATOM 1754 C CA . CYS A 1 215 ? 0.083 5.241 -25.495 1.00 96.62 215 CYS A CA 1
ATOM 1755 C C . CYS A 1 215 ? 0.471 3.837 -25.033 1.00 96.62 215 CYS A C 1
ATOM 1757 O O . CYS A 1 215 ? -0.139 3.220 -24.160 1.00 96.62 215 CYS A O 1
ATOM 1759 N N . THR A 1 216 ? 1.556 3.333 -25.605 1.00 93.62 216 THR A N 1
ATOM 1760 C CA . THR A 1 216 ? 2.228 2.122 -25.150 1.00 93.62 216 THR A CA 1
ATOM 1761 C C . THR A 1 216 ? 3.615 2.490 -24.649 1.00 93.62 216 THR A C 1
ATOM 1763 O O . THR A 1 216 ? 4.395 3.116 -25.364 1.00 93.62 216 THR A O 1
ATOM 1766 N N . ARG A 1 217 ? 3.924 2.056 -23.425 1.00 91.81 217 ARG A N 1
ATOM 1767 C CA . ARG A 1 217 ? 5.277 2.072 -22.868 1.00 91.81 217 ARG A CA 1
ATOM 1768 C C . ARG A 1 217 ? 5.942 0.723 -23.109 1.00 91.81 217 ARG A C 1
ATOM 1770 O O . ARG A 1 217 ? 5.418 -0.308 -22.675 1.00 91.81 217 ARG A O 1
ATO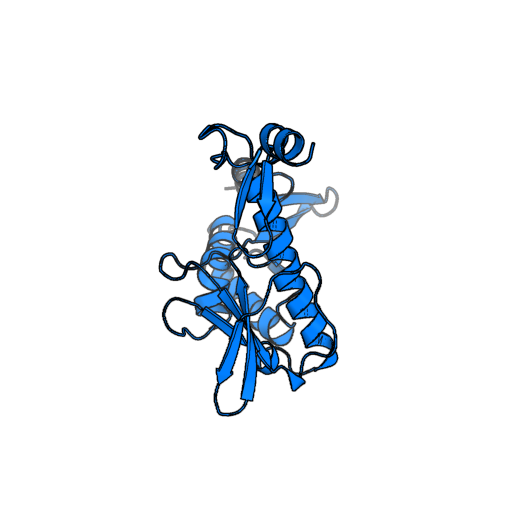M 1777 N N . LEU A 1 218 ? 7.071 0.714 -23.811 1.00 86.19 218 LEU A N 1
ATOM 1778 C CA . LEU A 1 218 ? 7.763 -0.525 -24.159 1.00 86.19 218 LEU A CA 1
ATOM 1779 C C . LEU A 1 218 ? 8.469 -1.132 -22.945 1.00 86.19 218 LEU A C 1
ATOM 1781 O O . LEU A 1 218 ? 9.257 -0.484 -22.258 1.00 86.19 218 LEU A O 1
ATOM 1785 N N . SER A 1 219 ? 8.224 -2.422 -22.714 1.00 75.06 219 SER A N 1
ATOM 1786 C CA . SER A 1 219 ? 8.900 -3.180 -21.662 1.00 75.06 219 SER A CA 1
ATOM 1787 C C . SER A 1 219 ? 10.374 -3.383 -22.031 1.00 75.06 219 SER A C 1
ATOM 1789 O O . SER A 1 219 ? 10.676 -4.097 -22.984 1.00 75.06 219 SER A O 1
ATOM 1791 N N . GLY A 1 220 ? 11.288 -2.761 -21.281 1.00 73.81 220 GLY A N 1
ATOM 1792 C CA . GLY A 1 220 ? 12.740 -2.958 -21.408 1.00 73.81 220 GLY A CA 1
ATOM 1793 C C . GLY A 1 220 ? 13.546 -1.698 -21.725 1.00 73.81 220 GLY A C 1
ATOM 1794 O O . GLY A 1 220 ? 14.691 -1.610 -21.291 1.00 73.81 220 GLY A O 1
ATOM 1795 N N . CYS A 1 221 ? 12.962 -0.724 -22.427 1.00 84.19 221 CYS A N 1
ATOM 1796 C CA . CYS A 1 221 ? 13.576 0.590 -22.664 1.00 84.19 221 CYS A CA 1
ATOM 1797 C C . CYS A 1 221 ? 12.749 1.759 -22.115 1.00 84.19 221 CYS A C 1
ATOM 1799 O O . CYS A 1 221 ? 13.233 2.880 -22.145 1.00 84.19 221 CYS A O 1
ATOM 1801 N N . GLU A 1 222 ? 11.536 1.501 -21.609 1.00 86.31 222 GLU A N 1
ATOM 1802 C CA . GLU A 1 222 ? 10.621 2.494 -21.021 1.00 86.31 222 GLU A CA 1
ATOM 1803 C C . GLU A 1 222 ? 10.168 3.617 -21.975 1.00 86.31 222 GLU A C 1
ATOM 1805 O O . GLU A 1 222 ? 9.392 4.474 -21.559 1.00 86.31 222 GLU A O 1
ATOM 1810 N N . HIS A 1 223 ? 10.565 3.576 -23.251 1.00 92.44 223 HIS A N 1
ATOM 1811 C CA . HIS A 1 223 ? 10.135 4.537 -24.265 1.00 92.44 223 HIS A CA 1
ATOM 1812 C C . HIS A 1 223 ? 8.620 4.496 -24.497 1.00 92.44 223 HIS A C 1
ATOM 1814 O O . HIS A 1 223 ? 7.997 3.420 -24.468 1.00 92.44 223 HIS A O 1
ATOM 1820 N N . VAL A 1 224 ? 8.035 5.669 -24.749 1.00 95.81 224 VAL A N 1
ATOM 1821 C CA . VAL A 1 224 ? 6.583 5.872 -24.844 1.00 95.81 224 VAL A CA 1
ATOM 1822 C C . VAL A 1 224 ? 6.179 6.334 -26.241 1.00 95.81 224 VAL A C 1
ATOM 1824 O O . VAL A 1 224 ? 6.679 7.319 -26.781 1.00 95.81 224 VAL A O 1
ATOM 1827 N N . PHE A 1 225 ? 5.202 5.634 -26.817 1.00 96.31 225 PHE A N 1
ATOM 1828 C CA . PHE A 1 225 ? 4.687 5.930 -28.150 1.00 96.31 225 PHE A CA 1
ATOM 1829 C C . PHE A 1 225 ? 3.162 5.938 -28.156 1.00 96.31 225 PHE A C 1
ATOM 1831 O O . PHE A 1 225 ? 2.533 5.010 -27.639 1.00 96.31 225 PHE A O 1
ATOM 1838 N N . CYS A 1 226 ? 2.554 6.946 -28.781 1.00 97.25 226 CYS A N 1
ATOM 1839 C CA . CYS A 1 226 ? 1.111 6.967 -28.979 1.00 97.25 226 CYS A CA 1
ATOM 1840 C C . CYS A 1 226 ? 0.686 5.871 -29.969 1.00 97.25 226 CYS A C 1
ATOM 1842 O O . CYS A 1 226 ? 1.440 5.461 -30.860 1.00 97.25 226 CYS A O 1
ATOM 1844 N N . HIS A 1 227 ? -0.541 5.376 -29.817 1.00 96.44 227 HIS A N 1
ATOM 1845 C CA . HIS A 1 227 ? -1.063 4.313 -30.676 1.00 96.44 227 HIS A CA 1
ATOM 1846 C C . HIS A 1 227 ? -1.142 4.723 -32.152 1.00 96.44 227 HIS A C 1
ATOM 1848 O O . HIS A 1 227 ? -1.082 3.854 -33.018 1.00 96.44 227 HIS A O 1
ATOM 1854 N N . GLU A 1 228 ? -1.271 6.017 -32.449 1.00 95.81 228 GLU A N 1
ATOM 1855 C CA . GLU A 1 228 ? -1.283 6.548 -33.815 1.00 95.81 228 GLU A CA 1
ATOM 1856 C C . GLU A 1 228 ? 0.078 6.336 -34.486 1.00 95.81 228 GLU A C 1
ATOM 1858 O O . GLU A 1 228 ? 0.163 5.599 -35.470 1.00 95.81 228 GLU A O 1
ATOM 1863 N N . CYS A 1 229 ? 1.152 6.864 -33.888 1.00 96.50 229 CYS A N 1
ATOM 1864 C CA . CYS A 1 229 ? 2.512 6.714 -34.404 1.00 96.50 229 CYS A CA 1
ATOM 1865 C C . CYS A 1 229 ? 2.955 5.246 -34.471 1.00 96.50 229 CYS A C 1
ATOM 1867 O O . CYS A 1 229 ? 3.577 4.837 -35.450 1.00 96.50 229 CYS A O 1
ATOM 1869 N N . LEU A 1 230 ? 2.594 4.418 -33.480 1.00 93.62 230 LEU A N 1
ATOM 1870 C CA . LEU A 1 230 ? 2.894 2.982 -33.532 1.00 93.62 230 LEU A CA 1
ATOM 1871 C C . LEU A 1 230 ? 2.196 2.280 -34.697 1.00 93.62 230 LEU A C 1
ATOM 1873 O O . LEU A 1 230 ? 2.804 1.445 -35.363 1.00 93.62 230 LEU A O 1
ATOM 1877 N N . ARG A 1 231 ? 0.923 2.599 -34.960 1.00 94.31 231 ARG A N 1
ATOM 1878 C CA . ARG A 1 231 ? 0.192 2.014 -36.093 1.00 94.31 231 ARG A CA 1
ATOM 1879 C C . ARG A 1 231 ? 0.766 2.455 -37.430 1.00 94.31 231 ARG A C 1
ATOM 1881 O O . ARG A 1 231 ? 0.696 1.680 -38.372 1.00 94.31 231 ARG A O 1
ATOM 1888 N N . GLU A 1 232 ? 1.275 3.677 -37.541 1.00 93.62 232 GLU A N 1
ATOM 1889 C CA . GLU A 1 232 ? 1.920 4.152 -38.768 1.00 93.62 232 GLU A CA 1
ATOM 1890 C C . GLU A 1 232 ? 3.265 3.472 -39.015 1.00 93.62 232 GLU A C 1
ATOM 1892 O O . GLU A 1 232 ? 3.531 3.073 -40.143 1.00 93.62 232 GLU A O 1
ATOM 1897 N N . ALA A 1 233 ? 4.065 3.271 -37.968 1.00 88.31 233 ALA A N 1
ATOM 1898 C CA . ALA A 1 233 ? 5.372 2.625 -38.072 1.00 88.31 233 ALA A CA 1
ATOM 1899 C C . ALA A 1 233 ? 5.308 1.112 -38.362 1.00 88.31 233 ALA A C 1
ATOM 1901 O O . ALA A 1 233 ? 6.287 0.539 -38.831 1.00 88.31 233 ALA A O 1
ATOM 1902 N N . LEU A 1 234 ? 4.183 0.456 -38.050 1.00 84.56 234 LEU A N 1
ATOM 1903 C CA . LEU A 1 234 ? 3.970 -0.986 -38.256 1.00 84.56 234 LEU A CA 1
ATOM 1904 C C . LEU A 1 234 ? 3.221 -1.324 -39.559 1.00 84.56 234 LEU A C 1
ATOM 1906 O O . LEU A 1 234 ? 2.858 -2.486 -39.760 1.00 84.56 234 LEU A O 1
ATOM 1910 N N . LYS A 1 235 ? 2.956 -0.328 -40.410 1.00 70.94 235 LYS A N 1
ATOM 1911 C CA . LYS A 1 235 ? 2.445 -0.523 -41.775 1.00 70.94 235 LYS A CA 1
ATOM 1912 C C . LYS A 1 235 ? 3.586 -0.817 -42.740 1.00 70.94 235 LYS A C 1
ATOM 1914 O O . LYS A 1 235 ? 3.346 -1.642 -43.648 1.00 70.94 235 LYS A O 1
#

Radius of gyration: 21.35 Å; chains: 1; bounding box: 58×38×69 Å

pLDDT: mean 90.68, std 7.42, range [56.41, 97.69]

Sequence (235 aa):
MSQLEELESLTVIYKPEDFQFVRDTTTSLITGWYYAHPKLPQRTPTLQARIRVTSQITKLFPYTHPQLKRLDGALYKVYYIEHPPPLLVKFTLPQGYPETEAPLLRLECSWIPPLYLDEVVSRLNAFASCKIGEQCLWECFDYLECELLSSLLGLPREGDSLVYDVNERIPHRRMRDSALANIVGYDALERRRVFRESKVECEVCMDEDKLGAECTRLSGCEHVFCHECLREALK

Secondary structure (DSSP, 8-state):
--HHHHHHHHHHHS-TTTEEEEE-TTT--EEEEEEE-PPPPTT--EEEEEEEGGG--S--SS--PPEEEEETTEEEEEEEESSPPPEEEEEEE-TTTTTT---EEEEE-SSS-HHHHHHHHHHHHHHHHTTTTS--HHHHHHHHHHHIIIIIS-PPEETTEEEEEHHHH--SHHHHHHHHHHHHHHHHHHHHHHHHHSEE--TTT--TTEEGGGEEE-TTT--EEEHHHHHHHT-